Protein AF-W4H9C8-F1 (afdb_monomer_lite)

pLDDT: mean 75.85, std 22.56, range [28.84, 97.88]

InterPro domains:
  IPR012677 Nucleotide-binding alpha-beta plait domain superfamily [G3DSA:3.30.70.330] (84-195)
  IPR014886 La protein, xRRM domain [PF08777] (96-191)
  IPR014886 La protein, xRRM domain [PS51939] (92-215)
  IPR035979 RNA-binding domain superfamily [SSF54928] (5-119)

Sequence (238 aa):
MPRFPGSQKFKGFAFVEFAVAEAVDAALAALKAATEDSHPNLVAIKGMSKTKWLQLRDSLKERIQHVPSQTTSGTLKQAVEAAANASSPHDFFTRGLLVRLSNVPSDMPRKDIKAALEIAAPVAFLDDSKLKFGGDVAFARFLSTSHSHRVLDTFHRAPLTLKGNDITIDLVTGDDEVEYWTALVNHASSSKGGATAATVHVSKPAKAVIHDTHVHFNDDPTTPPHKRQKQNPETPKR

Radius of gyration: 33.14 Å; chains: 1; bounding box: 73×54×106 Å

Secondary structure (DSSP, 8-state):
--B-TTT--B-S------SSSHHHHHHHHHHHH--TTT-HHHHT-----HHHHHHHHHHHHHHHHT----S-TTHHHHHHHHHHHH--TT-SS-TT-EEEEES--TT--HHHHHHHHHTTS--SEEE-TTGGGT-S-EEEE-SSHHHHHHHHHHHHHS--EETTEEPEEEE--HHHHHHHHHHHHHHHHHHHHTT-------PPP---------------------------------

Foldseek 3Di:
DDADPPVRHDPLDDDDDDPDPVVQVVVQVVLPVDDCVRHVVRVPPHDDDPVVVVVVVVVVVVCVVPPDPDDPPPPVVVVVVQQVVQPDVPDPDRFLQKKKKFQAALPDDPVVVQVLLVVQPHFPDKASPQSPVVHGMIMTGHPDSVSLVSSVVVCVVPFDADPRGGIDMGGDGDVSVVVVVVVVVVVVVVVVVPPDDDDDDDDDDDDDDDDDDDDDDDDDDDDDDDDDDDDDDDDDDD

Organism: Aphanomyces astaci (NCBI:txid112090)

Structure (mmCIF, N/CA/C/O backbone):
data_AF-W4H9C8-F1
#
_entry.id   AF-W4H9C8-F1
#
loop_
_atom_site.group_PDB
_atom_site.id
_atom_site.type_symbol
_atom_site.label_atom_id
_atom_site.label_alt_id
_atom_site.label_comp_id
_atom_site.label_asym_id
_atom_site.label_entity_id
_atom_site.label_seq_id
_atom_site.pdbx_PDB_ins_code
_atom_site.Cartn_x
_atom_site.Cartn_y
_atom_site.Cartn_z
_atom_site.occupancy
_atom_site.B_iso_or_equiv
_atom_site.auth_seq_id
_atom_site.auth_comp_id
_atom_site.auth_asym_id
_atom_site.auth_atom_id
_atom_site.pdbx_PDB_model_num
ATOM 1 N N . MET A 1 1 ? 26.306 -0.874 -12.015 1.00 83.88 1 MET A N 1
ATOM 2 C CA . MET A 1 1 ? 24.965 -1.194 -11.466 1.00 83.88 1 MET A CA 1
ATOM 3 C C . MET A 1 1 ? 24.422 -0.010 -10.668 1.00 83.88 1 MET A C 1
ATOM 5 O O . MET A 1 1 ? 25.127 0.436 -9.769 1.00 83.88 1 MET A O 1
ATOM 9 N N . PRO A 1 2 ? 23.211 0.494 -10.964 1.00 87.56 2 PRO A N 1
ATOM 10 C CA . PRO A 1 2 ? 22.546 1.544 -10.188 1.00 87.56 2 PRO A CA 1
ATOM 11 C C . PRO A 1 2 ? 22.330 1.192 -8.706 1.00 87.56 2 PRO A C 1
ATOM 13 O O . PRO A 1 2 ? 21.937 0.076 -8.359 1.00 87.56 2 PRO A O 1
ATOM 16 N N . ARG A 1 3 ? 22.554 2.177 -7.830 1.00 92.56 3 ARG A N 1
ATOM 17 C CA . ARG A 1 3 ? 22.403 2.074 -6.369 1.00 92.56 3 ARG A CA 1
ATOM 18 C C . ARG A 1 3 ? 21.542 3.214 -5.812 1.00 92.56 3 ARG A C 1
ATOM 20 O O . ARG A 1 3 ? 21.295 4.216 -6.493 1.00 92.56 3 ARG A O 1
ATOM 27 N N . PHE A 1 4 ? 21.038 3.041 -4.595 1.00 89.94 4 PHE A N 1
ATOM 28 C CA . PHE A 1 4 ? 20.382 4.101 -3.830 1.00 89.94 4 PHE A CA 1
ATOM 29 C C . PHE A 1 4 ? 21.426 5.070 -3.243 1.00 89.94 4 PHE A C 1
ATOM 31 O O . PHE A 1 4 ? 22.387 4.595 -2.632 1.00 89.94 4 PHE A O 1
ATOM 38 N N . PRO A 1 5 ? 21.242 6.400 -3.379 1.00 80.75 5 PRO A N 1
ATOM 39 C CA . PRO A 1 5 ? 22.012 7.387 -2.624 1.00 80.75 5 PRO A CA 1
ATOM 40 C C . PRO A 1 5 ? 21.961 7.112 -1.114 1.00 80.75 5 PRO A C 1
ATOM 42 O O . PRO A 1 5 ? 21.007 6.508 -0.614 1.00 80.75 5 PRO A O 1
ATOM 45 N N . GLY A 1 6 ? 23.010 7.508 -0.392 1.00 89.00 6 GLY A N 1
ATOM 46 C CA . GLY A 1 6 ? 23.194 7.178 1.024 1.00 89.00 6 GLY A CA 1
ATOM 47 C C . GLY A 1 6 ? 23.481 5.690 1.247 1.00 89.00 6 GLY A C 1
ATOM 48 O O . GLY A 1 6 ? 24.626 5.299 1.436 1.00 89.00 6 GLY A O 1
ATOM 49 N N . SER A 1 7 ? 22.450 4.841 1.193 1.00 90.38 7 SER A N 1
ATOM 50 C CA . SER A 1 7 ? 22.535 3.429 1.615 1.00 90.38 7 SER A CA 1
ATOM 51 C C . SER A 1 7 ? 23.385 2.511 0.726 1.00 90.38 7 SER A C 1
ATOM 53 O O . SER A 1 7 ? 23.647 1.375 1.119 1.00 90.38 7 SER A O 1
ATOM 55 N N . GLN A 1 8 ? 23.743 2.943 -0.489 1.00 90.25 8 GLN A N 1
ATOM 56 C CA . GLN A 1 8 ? 24.474 2.172 -1.508 1.00 90.25 8 GLN A CA 1
ATOM 57 C C . GLN A 1 8 ? 23.872 0.798 -1.868 1.00 90.25 8 GLN A C 1
ATOM 59 O O . GLN A 1 8 ? 24.484 0.020 -2.606 1.00 90.25 8 GLN A O 1
ATOM 64 N N . LYS A 1 9 ? 22.646 0.484 -1.429 1.00 89.94 9 LYS A N 1
ATOM 65 C CA . LYS A 1 9 ? 21.956 -0.751 -1.817 1.00 89.94 9 LYS A CA 1
ATOM 66 C C . LYS A 1 9 ? 21.691 -0.773 -3.323 1.00 89.94 9 LYS A C 1
ATOM 68 O O . LYS A 1 9 ? 21.424 0.259 -3.937 1.00 89.94 9 LYS A O 1
ATOM 73 N N . PHE A 1 10 ? 21.777 -1.961 -3.916 1.00 90.00 10 PHE A N 1
ATOM 74 C CA . PHE A 1 10 ? 21.462 -2.187 -5.325 1.00 90.00 10 PHE A CA 1
ATOM 75 C C . PHE A 1 10 ? 19.979 -1.892 -5.606 1.00 90.00 10 PHE A C 1
ATOM 77 O O . PHE A 1 10 ? 19.119 -2.239 -4.801 1.00 90.00 10 PHE A O 1
ATOM 84 N N . LYS A 1 11 ? 19.680 -1.259 -6.748 1.00 90.81 11 LYS A N 1
ATOM 85 C CA . LYS A 1 11 ? 18.311 -0.871 -7.143 1.00 90.81 11 LYS A CA 1
ATOM 86 C C . LYS A 1 11 ? 17.484 -1.987 -7.804 1.00 90.81 11 LYS A C 1
ATOM 88 O O . LYS A 1 11 ? 16.389 -1.716 -8.277 1.00 90.81 11 LYS A O 1
ATOM 93 N N . GLY A 1 12 ? 17.992 -3.220 -7.868 1.00 89.94 12 GLY A N 1
ATOM 94 C CA . GLY A 1 12 ? 17.271 -4.365 -8.446 1.00 89.94 12 GLY A CA 1
ATOM 95 C C . GLY A 1 12 ? 17.305 -4.458 -9.977 1.00 89.94 12 GLY A C 1
ATOM 96 O O . GLY A 1 12 ? 16.799 -5.427 -10.528 1.00 89.94 12 GLY A O 1
ATOM 97 N N . PHE A 1 13 ? 17.924 -3.499 -10.674 1.00 89.88 13 PHE A N 1
ATOM 98 C CA . PHE A 1 13 ? 18.068 -3.509 -12.133 1.00 89.88 13 PHE A CA 1
ATOM 99 C C . PHE A 1 13 ? 19.474 -3.089 -12.572 1.00 89.88 13 PHE A C 1
ATOM 101 O O . PHE A 1 13 ? 20.165 -2.340 -11.879 1.00 89.88 13 PHE A O 1
ATOM 108 N N . ALA A 1 14 ? 19.893 -3.547 -13.749 1.00 90.19 14 ALA A N 1
ATOM 109 C CA . ALA A 1 14 ? 21.164 -3.193 -14.366 1.00 90.19 14 ALA A CA 1
ATOM 110 C C . ALA A 1 14 ? 21.004 -3.050 -15.884 1.00 90.19 14 ALA A C 1
ATOM 112 O O . ALA A 1 14 ? 20.099 -3.632 -16.475 1.00 90.19 14 ALA A O 1
ATOM 113 N N . PHE A 1 15 ? 21.921 -2.311 -16.502 1.00 90.50 15 PHE A N 1
ATOM 114 C CA . PHE A 1 15 ? 22.149 -2.360 -17.941 1.00 90.50 15 PHE A CA 1
ATOM 115 C C . PHE A 1 15 ? 23.473 -3.083 -18.182 1.00 90.50 15 PHE A C 1
ATOM 117 O O . PHE A 1 15 ? 24.428 -2.876 -17.429 1.00 90.50 15 PHE A O 1
ATOM 124 N N . VAL A 1 16 ? 23.500 -3.932 -19.205 1.00 90.44 16 VAL A N 1
ATOM 125 C CA . VAL A 1 16 ? 24.689 -4.637 -19.692 1.00 90.44 16 VAL A CA 1
ATOM 126 C C . VAL A 1 16 ? 24.839 -4.266 -21.159 1.00 90.44 16 VAL A C 1
ATOM 128 O O . VAL A 1 16 ? 23.856 -4.274 -21.902 1.00 90.44 16 VAL A O 1
ATOM 131 N N . GLU A 1 17 ? 26.052 -3.903 -21.551 1.00 91.38 17 GLU A N 1
ATOM 132 C CA . GLU A 1 17 ? 26.408 -3.564 -22.923 1.00 91.38 17 GLU A CA 1
ATOM 133 C C . GLU A 1 17 ? 27.292 -4.678 -23.486 1.00 91.38 17 GLU A C 1
ATOM 135 O O . GLU A 1 17 ? 28.155 -5.207 -22.786 1.00 91.38 17 GLU A O 1
ATOM 140 N N . PHE A 1 18 ? 27.030 -5.067 -24.731 1.00 90.81 18 PHE A N 1
ATOM 141 C CA . PHE A 1 18 ? 27.720 -6.151 -25.422 1.00 90.81 18 PHE A CA 1
ATOM 142 C C . PHE A 1 18 ? 28.418 -5.570 -26.650 1.00 90.81 18 PHE A C 1
ATOM 144 O O . PHE A 1 18 ? 27.826 -4.765 -27.366 1.00 90.81 18 PHE A O 1
ATOM 151 N N . ALA A 1 19 ? 29.650 -6.004 -26.920 1.00 89.88 19 ALA A N 1
ATOM 152 C CA . ALA A 1 19 ? 30.429 -5.524 -28.065 1.00 89.88 19 ALA A CA 1
ATOM 153 C C . ALA A 1 19 ? 29.846 -5.940 -29.434 1.00 89.88 19 ALA A C 1
ATOM 155 O O . ALA A 1 19 ? 30.205 -5.360 -30.454 1.00 89.88 19 ALA A O 1
ATOM 156 N N . VAL A 1 20 ? 28.954 -6.939 -29.461 1.00 90.12 20 VAL A N 1
ATOM 157 C CA . VAL A 1 20 ? 28.308 -7.476 -30.668 1.00 90.12 20 VAL A CA 1
ATOM 158 C C . VAL A 1 20 ? 26.819 -7.688 -30.383 1.00 90.12 20 VAL A C 1
ATOM 160 O O . VAL A 1 20 ? 26.457 -8.170 -29.309 1.00 90.12 20 VAL A O 1
ATOM 163 N N . ALA A 1 21 ? 25.952 -7.353 -31.344 1.00 84.81 21 ALA A N 1
ATOM 164 C CA . ALA A 1 21 ? 24.499 -7.457 -31.188 1.00 84.81 21 ALA A CA 1
ATOM 165 C C . ALA A 1 21 ? 24.015 -8.903 -30.957 1.00 84.81 21 ALA A C 1
ATOM 167 O O . ALA A 1 21 ? 23.159 -9.133 -30.108 1.00 84.81 21 ALA A O 1
ATOM 168 N N . GLU A 1 22 ? 24.605 -9.881 -31.647 1.00 87.19 22 GLU A N 1
ATOM 169 C CA . GLU A 1 22 ? 24.254 -11.310 -31.553 1.00 87.19 22 GLU A CA 1
ATOM 170 C C . GLU A 1 22 ? 24.405 -11.868 -30.126 1.00 87.19 22 GLU A C 1
ATOM 172 O O . GLU A 1 22 ? 23.592 -12.672 -29.665 1.00 87.19 22 GLU A O 1
ATOM 177 N N . ALA A 1 23 ? 25.399 -11.374 -29.378 1.00 88.44 23 ALA A N 1
ATOM 178 C CA . ALA A 1 23 ? 25.627 -11.766 -27.991 1.00 88.44 23 ALA A CA 1
ATOM 179 C C . ALA A 1 23 ? 24.478 -11.342 -27.053 1.00 88.44 23 ALA A C 1
ATOM 181 O O . ALA A 1 23 ? 24.279 -11.972 -26.014 1.00 88.44 23 ALA A O 1
ATOM 182 N N . VAL A 1 24 ? 23.689 -10.323 -27.422 1.00 88.56 24 VAL A N 1
ATOM 183 C CA . VAL A 1 24 ? 22.512 -9.887 -26.654 1.00 88.56 24 VAL A CA 1
ATOM 184 C C . VAL A 1 24 ? 21.425 -10.959 -26.687 1.00 88.56 24 VAL A C 1
ATOM 186 O O . VAL A 1 24 ? 20.897 -11.320 -25.636 1.00 88.56 24 VAL A O 1
ATOM 189 N N . ASP A 1 25 ? 21.094 -11.495 -27.864 1.00 86.81 25 ASP A N 1
ATOM 190 C CA . ASP A 1 25 ? 20.045 -12.512 -27.983 1.00 86.81 25 ASP A CA 1
ATOM 191 C C . ASP A 1 25 ? 20.504 -13.875 -27.445 1.00 86.81 25 ASP A C 1
ATOM 193 O O . ASP A 1 25 ? 19.713 -14.554 -26.788 1.00 86.81 25 ASP A O 1
ATOM 197 N N . ALA A 1 26 ? 21.788 -14.226 -27.589 1.00 89.00 26 ALA A N 1
ATOM 198 C CA . ALA A 1 26 ? 22.371 -15.395 -26.925 1.00 89.00 26 ALA A CA 1
ATOM 199 C C . ALA A 1 26 ? 22.283 -15.292 -25.386 1.00 89.00 26 ALA A C 1
ATOM 201 O O . ALA A 1 26 ? 21.810 -16.221 -24.725 1.00 89.00 26 ALA A O 1
ATOM 202 N N . ALA A 1 27 ? 22.647 -14.143 -24.805 1.00 89.12 27 ALA A N 1
ATOM 203 C CA . ALA A 1 27 ? 22.527 -13.909 -23.365 1.00 89.12 27 ALA A CA 1
ATOM 204 C C . ALA A 1 27 ? 21.061 -13.902 -22.891 1.00 89.12 27 ALA A C 1
ATOM 206 O O . ALA A 1 27 ? 20.748 -14.458 -21.838 1.00 89.12 27 ALA A O 1
ATOM 207 N N . LEU A 1 28 ? 20.139 -13.329 -23.673 1.00 89.56 28 LEU A N 1
ATOM 208 C CA . LEU A 1 28 ? 18.701 -13.352 -23.377 1.00 89.56 28 LEU A CA 1
ATOM 209 C C . LEU A 1 28 ? 18.062 -14.737 -23.566 1.00 89.56 28 LEU A C 1
ATOM 211 O O . LEU A 1 28 ? 17.008 -14.986 -22.980 1.00 89.56 28 LEU A O 1
ATOM 215 N N . ALA A 1 29 ? 18.649 -15.625 -24.370 1.00 88.38 29 ALA A N 1
ATOM 216 C CA . ALA A 1 29 ? 18.245 -17.024 -24.467 1.00 88.38 29 ALA A CA 1
ATOM 217 C C . ALA A 1 29 ? 18.723 -17.812 -23.239 1.00 88.38 29 ALA A C 1
ATOM 219 O O . ALA A 1 29 ? 17.897 -18.416 -22.557 1.00 88.38 29 ALA A O 1
ATOM 220 N N . ALA A 1 30 ? 20.012 -17.715 -22.891 1.00 87.44 30 ALA A N 1
ATOM 221 C CA . ALA A 1 30 ? 20.581 -18.351 -21.699 1.00 87.44 30 ALA A CA 1
ATOM 222 C C . ALA A 1 30 ? 19.852 -17.930 -20.408 1.00 87.44 30 ALA A C 1
ATOM 224 O O . ALA A 1 30 ? 19.518 -18.771 -19.580 1.00 87.44 30 ALA A O 1
ATOM 225 N N . LEU A 1 31 ? 19.509 -16.644 -20.277 1.00 88.44 31 LEU A N 1
ATOM 226 C CA . LEU A 1 31 ? 18.774 -16.114 -19.124 1.00 88.44 31 LEU A CA 1
ATOM 227 C C . LEU A 1 31 ? 17.329 -16.642 -19.013 1.00 88.44 31 LEU A C 1
ATOM 229 O O . LEU A 1 31 ? 16.793 -16.711 -17.915 1.00 88.44 31 LEU A O 1
ATOM 233 N N . LYS A 1 32 ? 16.688 -17.027 -20.127 1.00 87.44 32 LYS A N 1
ATOM 234 C CA . LYS A 1 32 ? 15.363 -17.687 -20.118 1.00 87.44 32 LYS A CA 1
ATOM 235 C C . LYS A 1 32 ? 15.451 -19.194 -19.886 1.00 87.44 32 LYS A C 1
ATOM 237 O O . LYS A 1 32 ? 14.487 -19.777 -19.409 1.00 87.44 32 LYS A O 1
ATOM 242 N N . ALA A 1 33 ? 16.561 -19.809 -20.290 1.00 87.00 33 ALA A N 1
ATOM 243 C CA . ALA A 1 33 ? 16.824 -21.238 -20.139 1.00 87.00 33 ALA A CA 1
ATOM 244 C C . ALA A 1 33 ? 17.429 -21.598 -18.768 1.00 87.00 33 ALA A C 1
ATOM 246 O O . ALA A 1 33 ? 17.610 -22.775 -18.471 1.00 87.00 33 ALA A O 1
ATOM 247 N N . ALA A 1 34 ? 17.739 -20.602 -17.932 1.00 86.69 34 ALA A N 1
ATOM 248 C CA . ALA A 1 34 ? 18.228 -20.801 -16.575 1.00 86.69 34 ALA A CA 1
ATOM 249 C C . ALA A 1 34 ? 17.191 -21.541 -15.709 1.00 86.69 34 ALA A C 1
ATOM 251 O O . ALA A 1 34 ? 16.162 -20.975 -15.340 1.00 86.69 34 ALA A O 1
ATOM 252 N N . THR A 1 35 ? 17.491 -22.795 -15.363 1.00 85.94 35 THR A N 1
ATOM 253 C CA . THR A 1 35 ? 16.815 -23.555 -14.297 1.00 85.94 35 THR A CA 1
ATOM 254 C C . THR A 1 35 ? 17.603 -23.469 -12.990 1.00 85.94 35 THR A C 1
ATOM 256 O O . THR A 1 35 ? 18.786 -23.113 -13.002 1.00 85.94 35 THR A O 1
ATOM 259 N N . GLU A 1 36 ? 16.973 -23.836 -11.870 1.00 83.75 36 GLU A N 1
ATOM 260 C CA . GLU A 1 36 ? 17.637 -23.952 -10.560 1.00 83.75 36 GLU A CA 1
ATOM 261 C C . GLU A 1 36 ? 18.832 -24.922 -10.606 1.00 83.75 36 GLU A C 1
ATOM 263 O O . GLU A 1 36 ? 19.865 -24.661 -9.999 1.00 83.75 36 GLU A O 1
ATOM 268 N N . ASP A 1 37 ? 18.730 -26.000 -11.387 1.00 80.94 37 ASP A N 1
ATOM 269 C CA . ASP A 1 37 ? 19.777 -27.020 -11.551 1.00 80.94 37 ASP A CA 1
ATOM 270 C C . ASP A 1 37 ? 20.967 -26.528 -12.390 1.00 80.94 37 ASP A C 1
ATOM 272 O O . ASP A 1 37 ? 22.092 -26.993 -12.219 1.00 80.94 37 ASP A O 1
ATOM 276 N N . SER A 1 38 ? 20.718 -25.596 -13.317 1.00 85.56 38 SER A N 1
ATOM 277 C CA . SER A 1 38 ? 21.723 -25.117 -14.273 1.00 85.56 38 SER A CA 1
ATOM 278 C C . SER A 1 38 ? 22.407 -23.844 -13.778 1.00 85.56 38 SER A C 1
ATOM 280 O O . SER A 1 38 ? 23.634 -23.758 -13.708 1.00 85.56 38 SER A O 1
ATOM 282 N N . HIS A 1 39 ? 21.608 -22.823 -13.456 1.00 79.00 39 HIS A N 1
ATOM 283 C CA . HIS A 1 39 ? 22.050 -21.463 -13.151 1.00 79.00 39 HIS A CA 1
ATOM 284 C C . HIS A 1 39 ? 21.136 -20.824 -12.080 1.00 79.00 39 HIS A C 1
ATOM 286 O O . HIS A 1 39 ? 20.446 -19.844 -12.378 1.00 79.00 39 HIS A O 1
ATOM 292 N N . PRO A 1 40 ? 21.147 -21.306 -10.820 1.00 81.44 40 PRO A N 1
ATOM 293 C CA . PRO A 1 40 ? 20.213 -20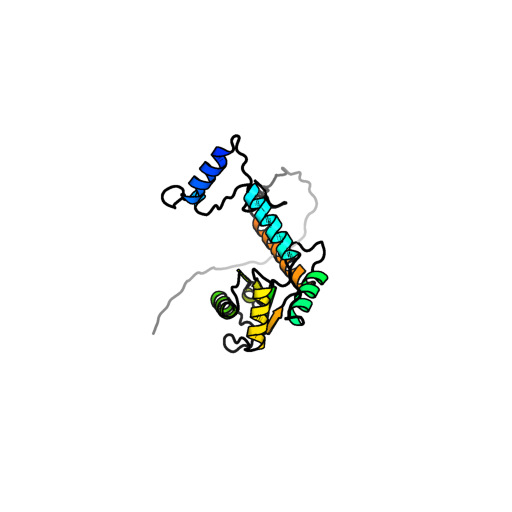.856 -9.774 1.00 81.44 40 PRO A CA 1
ATOM 294 C C . PRO A 1 40 ? 20.295 -19.342 -9.512 1.00 81.44 40 PRO A C 1
ATOM 296 O O . PRO A 1 40 ? 19.288 -18.661 -9.346 1.00 81.44 40 PRO A O 1
ATOM 299 N N . ASN A 1 41 ? 21.498 -18.765 -9.609 1.00 84.06 41 ASN A N 1
ATOM 300 C CA . ASN A 1 41 ? 21.723 -17.320 -9.477 1.00 84.06 41 ASN A CA 1
ATOM 301 C C . ASN A 1 41 ? 21.059 -16.461 -10.579 1.00 84.06 41 ASN A C 1
ATOM 303 O O . ASN A 1 41 ? 21.059 -15.235 -10.465 1.00 84.06 41 ASN A O 1
ATOM 307 N N . LEU A 1 42 ? 20.541 -17.068 -11.655 1.00 83.12 42 LEU A N 1
ATOM 308 C CA . LEU A 1 42 ? 19.947 -16.379 -12.805 1.00 83.12 42 LEU A CA 1
ATOM 309 C C . LEU A 1 42 ? 18.426 -16.558 -12.923 1.00 83.12 42 LEU A C 1
ATOM 311 O O . LEU A 1 42 ? 17.792 -15.723 -13.561 1.00 83.12 42 LEU A O 1
ATOM 315 N N . VAL A 1 43 ? 17.824 -17.573 -12.290 1.00 83.75 43 VAL A N 1
ATOM 316 C CA . VAL A 1 43 ? 16.387 -17.910 -12.432 1.00 83.75 43 VAL A CA 1
ATOM 317 C C . VAL A 1 43 ? 15.472 -16.740 -12.045 1.00 83.75 43 VAL A C 1
ATOM 319 O O . VAL A 1 43 ? 14.477 -16.454 -12.712 1.00 83.75 43 VAL A O 1
ATOM 322 N N . ALA A 1 44 ? 15.843 -15.994 -11.001 1.00 84.50 44 ALA A N 1
ATOM 323 C CA . ALA A 1 44 ? 15.113 -14.811 -10.543 1.00 84.50 44 ALA A CA 1
ATOM 324 C C . ALA A 1 44 ? 15.366 -13.535 -11.385 1.00 84.50 44 ALA A C 1
ATOM 326 O O . ALA A 1 44 ? 14.758 -12.494 -11.120 1.00 84.50 44 ALA A O 1
ATOM 327 N N . ILE A 1 45 ? 16.269 -13.566 -12.374 1.00 86.50 45 ILE A N 1
ATOM 328 C CA . ILE A 1 45 ? 16.729 -12.382 -13.114 1.00 86.50 45 ILE A CA 1
ATOM 329 C C . ILE A 1 45 ? 16.065 -12.321 -14.493 1.00 86.50 45 ILE A C 1
ATOM 331 O O . ILE A 1 45 ? 16.347 -13.112 -15.386 1.00 86.50 45 ILE A O 1
ATOM 335 N N . LYS A 1 46 ? 15.218 -11.309 -14.715 1.00 87.81 46 LYS A N 1
ATOM 336 C CA . LYS A 1 46 ? 14.503 -11.119 -15.987 1.00 87.81 46 LYS A CA 1
ATOM 337 C C . LYS A 1 46 ? 15.142 -10.025 -16.847 1.00 87.81 46 LYS A C 1
ATOM 339 O O . LYS A 1 46 ? 15.163 -8.861 -16.458 1.00 87.81 46 LYS A O 1
ATOM 344 N N . GLY A 1 47 ? 15.626 -10.396 -18.032 1.00 88.81 47 GLY A N 1
ATOM 345 C CA . GLY A 1 47 ? 16.257 -9.485 -18.996 1.00 88.81 47 GLY A CA 1
ATOM 346 C C . GLY A 1 47 ? 15.393 -9.168 -20.221 1.00 88.81 47 GLY A C 1
ATOM 347 O O . GLY A 1 47 ? 14.478 -9.912 -20.576 1.00 88.81 47 GLY A O 1
ATOM 348 N N . MET A 1 48 ? 15.712 -8.061 -20.895 1.00 91.06 48 MET A N 1
ATOM 349 C CA . MET A 1 48 ? 15.158 -7.677 -22.199 1.00 91.06 48 MET A CA 1
ATOM 350 C C . MET A 1 48 ? 16.152 -6.801 -22.975 1.00 91.06 48 MET A C 1
ATOM 352 O O . MET A 1 48 ? 17.030 -6.184 -22.376 1.00 91.06 48 MET A O 1
ATOM 356 N N . SER A 1 49 ? 16.006 -6.713 -24.300 1.00 89.88 49 SER A N 1
ATOM 357 C CA . SER A 1 49 ? 16.834 -5.825 -25.123 1.00 89.88 49 SER A CA 1
ATOM 358 C C . SER A 1 49 ? 16.456 -4.348 -24.934 1.00 89.88 49 SER A C 1
ATOM 360 O O . SER A 1 49 ? 15.305 -4.015 -24.634 1.00 89.88 49 SER A O 1
ATOM 362 N N . LYS A 1 50 ? 17.421 -3.443 -25.156 1.00 86.00 50 LYS A N 1
ATOM 363 C CA . LYS A 1 50 ? 17.260 -1.981 -25.011 1.00 86.00 50 LYS A CA 1
ATOM 364 C C . LYS A 1 50 ? 16.059 -1.442 -25.802 1.00 86.00 50 LYS A C 1
ATOM 366 O O . LYS A 1 50 ? 15.304 -0.630 -25.277 1.00 86.00 50 LYS A O 1
ATOM 371 N N . THR A 1 51 ? 15.831 -1.948 -27.014 1.00 85.88 51 THR A N 1
ATOM 372 C CA . THR A 1 51 ? 14.687 -1.584 -27.869 1.00 85.88 51 THR A CA 1
ATOM 373 C C . THR A 1 51 ? 13.346 -1.955 -27.232 1.00 85.88 51 THR A C 1
ATOM 375 O O . THR A 1 51 ? 12.451 -1.116 -27.169 1.00 85.88 51 THR A O 1
ATOM 378 N N . LYS A 1 52 ? 13.223 -3.174 -26.684 1.00 87.44 52 LYS A N 1
ATOM 379 C CA . LYS A 1 52 ? 12.001 -3.634 -26.000 1.00 87.44 52 LYS A CA 1
ATOM 380 C C . LYS A 1 52 ? 11.755 -2.871 -24.698 1.00 87.44 52 LYS A C 1
ATOM 382 O O . LYS A 1 52 ? 10.607 -2.569 -24.386 1.00 87.44 52 LYS A O 1
ATOM 387 N N . TRP A 1 53 ? 12.814 -2.495 -23.976 1.00 87.12 53 TRP A N 1
ATOM 388 C CA . TRP A 1 53 ? 12.696 -1.627 -22.801 1.00 87.12 53 TRP A CA 1
ATOM 389 C C . TRP A 1 53 ? 12.187 -0.225 -23.157 1.00 87.12 53 TRP A C 1
ATOM 391 O O . TRP A 1 53 ? 11.290 0.278 -22.486 1.00 87.12 53 TRP A O 1
ATOM 401 N N . LEU A 1 54 ? 12.704 0.393 -24.225 1.00 88.06 54 LEU A N 1
ATOM 402 C CA . LEU A 1 54 ? 12.235 1.705 -24.686 1.00 88.06 54 LEU A CA 1
ATOM 403 C C . LEU A 1 54 ? 10.764 1.652 -25.130 1.00 88.06 54 LEU A C 1
ATOM 405 O O . LEU A 1 54 ? 9.965 2.446 -24.646 1.00 88.06 54 LEU A O 1
ATOM 409 N N . GLN A 1 55 ? 10.384 0.661 -25.944 1.00 88.56 55 GLN A N 1
ATOM 410 C CA . GLN A 1 55 ? 8.990 0.435 -26.352 1.00 88.56 55 GLN A CA 1
ATOM 411 C C . GLN A 1 55 ? 8.050 0.241 -25.150 1.00 88.56 55 GLN A C 1
ATOM 413 O O . GLN A 1 55 ? 6.973 0.833 -25.107 1.00 88.56 55 GLN A O 1
ATOM 418 N N . LEU A 1 56 ? 8.458 -0.548 -24.149 1.00 86.12 56 LEU A N 1
ATOM 419 C CA . LEU A 1 56 ? 7.671 -0.754 -22.931 1.00 86.12 56 LEU A CA 1
ATOM 420 C C . LEU A 1 56 ? 7.557 0.532 -22.100 1.00 86.12 56 LEU A C 1
ATOM 422 O O . LEU A 1 56 ? 6.460 0.876 -21.669 1.00 86.12 56 LEU A O 1
ATOM 426 N N . ARG A 1 57 ? 8.664 1.259 -21.902 1.00 87.31 57 ARG A N 1
ATOM 427 C CA . ARG A 1 57 ? 8.689 2.555 -21.206 1.00 87.31 57 ARG A CA 1
ATOM 428 C C . ARG A 1 57 ? 7.738 3.548 -21.865 1.00 87.31 57 ARG A C 1
ATOM 430 O O . ARG A 1 57 ? 6.977 4.209 -21.165 1.00 87.31 57 ARG A O 1
ATOM 437 N N . ASP A 1 58 ? 7.792 3.665 -23.187 1.00 88.06 58 ASP A N 1
ATOM 438 C CA . ASP A 1 58 ? 6.984 4.639 -23.911 1.00 88.06 58 ASP A CA 1
ATOM 439 C C . ASP A 1 58 ? 5.504 4.234 -23.947 1.00 88.06 58 ASP A C 1
ATOM 441 O O . ASP A 1 58 ? 4.680 5.068 -23.592 1.00 88.06 58 ASP A O 1
ATOM 445 N N . SER A 1 59 ? 5.167 2.952 -24.147 1.00 83.06 59 SER A N 1
ATOM 446 C CA . SER A 1 59 ? 3.782 2.450 -24.014 1.00 83.06 59 SER A CA 1
ATOM 447 C C . SER A 1 59 ? 3.203 2.603 -22.598 1.00 83.06 59 SER A C 1
ATOM 449 O O . SER A 1 59 ? 1.994 2.785 -22.431 1.00 83.06 59 SER A O 1
ATOM 451 N N . LEU A 1 60 ? 4.037 2.518 -21.554 1.00 84.31 60 LEU A N 1
ATOM 452 C CA . LEU A 1 60 ? 3.624 2.793 -20.174 1.00 84.31 60 LEU A CA 1
ATOM 453 C C . LEU A 1 60 ? 3.406 4.293 -19.943 1.00 84.31 60 LEU A C 1
ATOM 455 O O . LEU A 1 60 ? 2.402 4.670 -19.346 1.00 84.31 60 LEU A O 1
ATOM 459 N N . LYS A 1 61 ? 4.302 5.146 -20.452 1.00 83.50 61 LYS A N 1
ATOM 460 C CA . LYS A 1 61 ? 4.169 6.609 -20.404 1.00 83.50 61 LYS A CA 1
ATOM 461 C C . LYS A 1 61 ? 2.905 7.071 -21.138 1.00 83.50 61 LYS A C 1
ATOM 463 O O . LYS A 1 61 ? 2.125 7.822 -20.564 1.00 83.50 61 LYS A O 1
ATOM 468 N N . GLU A 1 62 ? 2.656 6.557 -22.342 1.00 79.25 62 GLU A N 1
ATOM 469 C CA . GLU A 1 62 ? 1.426 6.797 -23.103 1.00 79.25 62 GLU A CA 1
ATOM 470 C C . GLU A 1 62 ? 0.193 6.336 -22.323 1.00 79.25 62 GLU A C 1
ATOM 472 O O . GLU A 1 62 ? -0.752 7.103 -22.195 1.00 79.25 62 GLU A O 1
ATOM 477 N N . ARG A 1 63 ? 0.196 5.138 -21.718 1.00 74.38 63 ARG A N 1
ATOM 478 C CA . ARG A 1 63 ? -0.942 4.681 -20.897 1.00 74.38 63 ARG A CA 1
ATOM 479 C C . ARG A 1 63 ? -1.185 5.515 -19.641 1.00 74.38 63 ARG A C 1
ATOM 481 O O . ARG A 1 63 ? -2.336 5.642 -19.246 1.00 74.38 63 ARG A O 1
ATOM 488 N N . ILE A 1 64 ? -0.146 6.091 -19.037 1.00 73.31 64 ILE A N 1
ATOM 489 C CA . ILE A 1 64 ? -0.282 7.039 -17.918 1.00 73.31 64 ILE A CA 1
ATOM 490 C C . ILE A 1 64 ? -0.852 8.382 -18.412 1.00 73.31 64 ILE A C 1
ATOM 492 O O . ILE A 1 64 ? -1.652 8.998 -17.716 1.00 73.31 64 ILE A O 1
ATOM 496 N N . GLN A 1 65 ? -0.486 8.818 -19.621 1.00 70.44 65 GLN A N 1
ATOM 497 C CA . GLN A 1 65 ? -0.960 10.066 -20.235 1.00 70.44 65 GLN A CA 1
ATOM 498 C C . GLN A 1 65 ? -2.367 9.955 -20.857 1.00 70.44 65 GLN A C 1
ATOM 500 O O . GLN A 1 65 ? -3.088 10.946 -20.912 1.00 70.44 65 GLN A O 1
ATOM 505 N N . HIS A 1 66 ? -2.774 8.758 -21.288 1.00 52.81 66 HIS A N 1
ATOM 506 C CA . HIS A 1 66 ? -4.043 8.473 -21.969 1.00 52.81 66 HIS A CA 1
ATOM 507 C C . HIS A 1 66 ? -5.036 7.665 -21.115 1.00 52.81 66 HIS A C 1
ATOM 509 O O . HIS A 1 66 ? -5.864 6.945 -21.671 1.00 52.81 66 HIS A O 1
ATOM 515 N N . VAL A 1 67 ? -5.001 7.774 -19.780 1.00 47.88 67 VAL A N 1
ATOM 516 C CA . VAL A 1 67 ? -6.098 7.261 -18.934 1.00 47.88 67 VAL A CA 1
ATOM 517 C C . VAL A 1 67 ? -7.372 8.058 -19.259 1.00 47.88 67 VAL A C 1
ATOM 519 O O . VAL A 1 67 ? -7.418 9.252 -18.955 1.00 47.88 67 VAL A O 1
ATOM 522 N N . PRO A 1 68 ? -8.417 7.467 -19.872 1.00 43.72 68 PRO A N 1
ATOM 523 C CA . PRO A 1 68 ? -9.616 8.220 -20.212 1.00 43.72 68 PRO A CA 1
ATOM 524 C C . PRO A 1 68 ? -10.417 8.506 -18.941 1.00 43.72 68 PRO A C 1
ATOM 526 O O . PRO A 1 68 ? -10.631 7.611 -18.124 1.00 43.72 68 PRO A O 1
ATOM 529 N N . SER A 1 69 ? -10.923 9.730 -18.796 1.00 44.88 69 SER A N 1
ATOM 530 C CA . SER A 1 69 ? -11.784 10.132 -17.672 1.00 44.88 69 SER A CA 1
ATOM 531 C C . SER A 1 69 ? -13.201 9.548 -17.790 1.00 44.88 69 SER A C 1
ATOM 533 O O . SER A 1 69 ? -14.175 10.288 -17.922 1.00 44.88 69 SER A O 1
ATOM 535 N N . GLN A 1 70 ? -13.330 8.217 -17.764 1.00 41.94 70 GLN A N 1
ATOM 536 C CA . GLN A 1 70 ? -14.609 7.514 -17.870 1.00 41.94 70 GLN A CA 1
ATOM 537 C C . GLN A 1 70 ? -15.080 6.922 -16.528 1.00 41.94 70 GLN A C 1
ATOM 539 O O . GLN A 1 70 ? -14.577 5.925 -16.018 1.00 41.94 70 GLN A O 1
ATOM 544 N N . THR A 1 71 ? -16.126 7.564 -15.999 1.00 42.72 71 THR A N 1
ATOM 545 C CA . THR A 1 71 ? -17.258 6.927 -15.298 1.00 42.72 71 THR A CA 1
ATOM 546 C C . THR A 1 71 ? -17.011 6.183 -13.974 1.00 42.72 71 THR A C 1
ATOM 548 O O . THR A 1 71 ? -17.713 5.224 -13.677 1.00 42.72 71 THR A O 1
ATOM 551 N N . THR A 1 72 ? -16.129 6.692 -13.106 1.00 41.69 72 THR A N 1
ATOM 552 C CA . THR A 1 72 ? -16.219 6.508 -11.627 1.00 41.69 72 THR A CA 1
ATOM 553 C C . THR A 1 72 ? -15.927 7.824 -10.878 1.00 41.69 72 THR A C 1
ATOM 555 O O . THR A 1 72 ? -15.242 7.877 -9.856 1.00 41.69 72 THR A O 1
ATOM 558 N N . SER A 1 73 ? -16.436 8.933 -11.425 1.00 43.69 73 SER A N 1
ATOM 559 C CA . SER A 1 73 ? -15.928 10.301 -11.222 1.00 43.69 73 SER A CA 1
ATOM 560 C C . SER A 1 73 ? -16.093 10.935 -9.832 1.00 43.69 73 SER A C 1
ATOM 562 O O . SER A 1 73 ? -15.687 12.082 -9.672 1.00 43.69 73 SER A O 1
ATOM 564 N N . GLY A 1 74 ? -16.664 10.236 -8.846 1.00 46.06 74 GLY A N 1
ATOM 565 C CA . GLY A 1 74 ? -16.636 10.666 -7.444 1.00 46.06 74 GLY A CA 1
ATOM 566 C C . GLY A 1 74 ? -15.305 10.285 -6.794 1.00 46.06 74 GLY A C 1
ATOM 567 O O . GLY A 1 74 ? -14.376 11.086 -6.710 1.00 46.06 74 GLY A O 1
ATOM 568 N N . THR A 1 75 ? -15.191 9.018 -6.395 1.00 56.88 75 THR A N 1
ATOM 569 C CA . THR A 1 75 ? -14.079 8.507 -5.583 1.00 56.88 75 THR A CA 1
ATOM 570 C C . THR A 1 75 ? -12.719 8.591 -6.276 1.00 56.88 75 THR A C 1
ATOM 572 O O . THR A 1 75 ? -11.722 8.862 -5.614 1.00 56.88 75 THR A O 1
ATOM 575 N N . LEU A 1 76 ? -12.640 8.367 -7.597 1.00 48.00 76 LEU A N 1
ATOM 576 C CA . LEU A 1 76 ? -11.342 8.310 -8.284 1.00 48.00 76 LEU A CA 1
ATOM 577 C C . LEU A 1 76 ? -10.759 9.702 -8.560 1.00 48.00 76 LEU A C 1
ATOM 579 O O . LEU A 1 76 ? -9.549 9.873 -8.439 1.00 48.00 76 LEU A O 1
ATOM 583 N N . LYS A 1 77 ? -11.598 10.713 -8.834 1.00 45.09 77 LYS A N 1
ATOM 584 C CA . LYS A 1 77 ? -11.140 12.111 -8.865 1.00 45.09 77 LYS A CA 1
ATOM 585 C C . LYS A 1 77 ? -10.627 12.538 -7.498 1.00 45.09 77 LYS A C 1
ATOM 587 O O . LYS A 1 77 ? -9.480 12.951 -7.401 1.00 45.09 77 LYS A O 1
ATOM 592 N N . GLN A 1 78 ? -11.409 12.306 -6.443 1.00 51.94 78 GLN A N 1
ATOM 593 C CA . GLN A 1 78 ? -10.994 12.625 -5.079 1.00 51.94 78 GLN A CA 1
ATOM 594 C C . GLN A 1 78 ? -9.706 11.887 -4.671 1.00 51.94 78 GLN A C 1
ATOM 596 O O . GLN A 1 78 ? -8.861 12.480 -4.013 1.00 51.94 78 GLN A O 1
ATOM 601 N N . ALA A 1 79 ? -9.496 10.639 -5.107 1.00 55.31 79 ALA A N 1
ATOM 602 C CA . ALA A 1 79 ? -8.249 9.906 -4.877 1.00 55.31 79 ALA A CA 1
ATOM 603 C C . ALA A 1 79 ? -7.046 10.484 -5.650 1.00 55.31 79 ALA A C 1
ATOM 605 O O . ALA A 1 79 ? -5.943 10.532 -5.109 1.00 55.31 79 ALA A O 1
ATOM 606 N N . VAL A 1 80 ? -7.238 10.933 -6.895 1.00 54.88 80 VAL A N 1
ATOM 607 C CA . VAL A 1 80 ? -6.178 11.553 -7.713 1.00 54.88 80 VAL A CA 1
ATOM 608 C C . VAL A 1 80 ? -5.866 12.975 -7.243 1.00 54.88 80 VAL A C 1
ATOM 610 O O . VAL A 1 80 ? -4.698 13.333 -7.161 1.00 54.88 80 VAL A O 1
ATOM 613 N N . GLU A 1 81 ? -6.871 13.766 -6.870 1.00 53.62 81 GLU A N 1
ATOM 614 C CA . GLU A 1 81 ? -6.697 15.108 -6.301 1.00 53.62 81 GLU A CA 1
ATOM 615 C C . GLU A 1 81 ? -6.118 15.045 -4.881 1.00 53.62 81 GLU A C 1
ATOM 617 O O . GLU A 1 81 ? -5.254 15.852 -4.554 1.00 53.62 81 GLU A O 1
ATOM 622 N N . ALA A 1 82 ? -6.481 14.050 -4.062 1.00 55.00 82 ALA A N 1
ATOM 623 C CA . ALA A 1 82 ? -5.804 13.791 -2.791 1.00 55.00 82 ALA A CA 1
ATOM 624 C C . ALA A 1 82 ? -4.339 13.384 -3.008 1.00 55.00 82 ALA A C 1
ATOM 626 O O . ALA A 1 82 ? -3.457 13.932 -2.353 1.00 55.00 82 ALA A O 1
ATOM 627 N N . ALA A 1 83 ? -4.049 12.486 -3.957 1.00 53.97 83 ALA A N 1
ATOM 628 C CA . ALA A 1 83 ? -2.674 12.112 -4.282 1.00 53.97 83 ALA A CA 1
ATOM 629 C C . ALA A 1 83 ? -1.856 13.299 -4.830 1.00 53.97 83 ALA A C 1
ATOM 631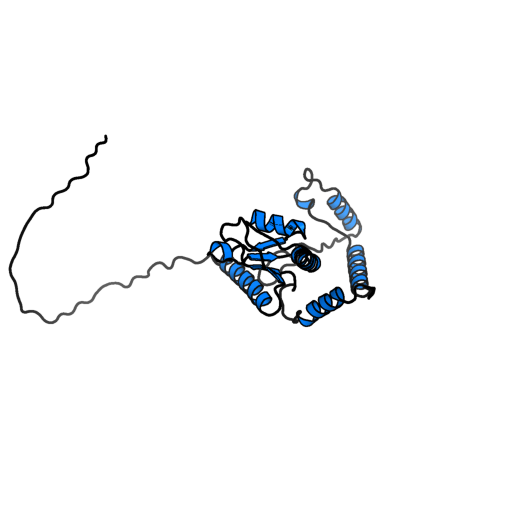 O O . ALA A 1 83 ? -0.697 13.453 -4.459 1.00 53.97 83 ALA A O 1
ATOM 632 N N . ALA A 1 84 ? -2.450 14.155 -5.667 1.00 52.34 84 ALA A N 1
ATOM 633 C CA . ALA A 1 84 ? -1.785 15.318 -6.253 1.00 52.34 84 ALA A CA 1
ATOM 634 C C . ALA A 1 84 ? -1.571 16.458 -5.242 1.00 52.34 84 ALA A C 1
ATOM 636 O O . ALA A 1 84 ? -0.481 17.020 -5.195 1.00 52.34 84 ALA A O 1
ATOM 637 N N . ASN A 1 85 ? -2.570 16.769 -4.408 1.00 53.62 85 ASN A N 1
ATOM 638 C CA . ASN A 1 85 ? -2.470 17.826 -3.396 1.00 53.62 85 ASN A CA 1
ATOM 639 C C . ASN A 1 85 ? -1.626 17.405 -2.185 1.00 53.62 85 ASN A C 1
ATOM 641 O O . ASN A 1 85 ? -0.983 18.255 -1.575 1.00 53.62 85 ASN A O 1
ATOM 645 N N . ALA A 1 86 ? -1.607 16.115 -1.828 1.00 51.78 86 ALA A N 1
ATOM 646 C CA . ALA A 1 86 ? -0.766 15.620 -0.740 1.00 51.78 86 ALA A CA 1
ATOM 647 C C . ALA A 1 86 ? 0.685 15.362 -1.180 1.00 51.78 86 ALA A C 1
ATOM 649 O O . ALA A 1 86 ? 1.579 15.411 -0.342 1.00 51.78 86 ALA A O 1
ATOM 650 N N . SER A 1 87 ? 0.944 15.084 -2.466 1.00 47.41 87 SER A N 1
ATOM 651 C CA . SER A 1 87 ? 2.298 14.857 -2.990 1.00 47.41 87 SER A CA 1
ATOM 652 C C . SER A 1 87 ? 3.108 16.155 -3.032 1.00 47.41 87 SER A C 1
ATOM 654 O O . SER A 1 87 ? 3.309 16.748 -4.096 1.00 47.41 87 SER A O 1
ATOM 656 N N . SER A 1 88 ? 3.649 16.565 -1.884 1.00 54.62 88 SER A N 1
ATOM 657 C CA . SER A 1 88 ? 4.680 17.597 -1.855 1.00 54.62 88 SER A CA 1
ATOM 658 C C . SER A 1 88 ? 5.873 17.153 -2.725 1.00 54.62 88 SER A C 1
ATOM 660 O O . SER A 1 88 ? 6.189 15.959 -2.768 1.00 54.62 88 SER A O 1
ATOM 662 N N . PRO A 1 89 ? 6.603 18.066 -3.396 1.00 59.28 89 PRO A N 1
ATOM 663 C CA . PRO A 1 89 ? 7.770 17.695 -4.208 1.00 59.28 89 PRO A CA 1
ATOM 664 C C . PRO A 1 89 ? 8.951 17.080 -3.429 1.00 59.28 89 PRO A C 1
ATOM 666 O O . PRO A 1 89 ? 10.012 16.865 -4.013 1.00 59.28 89 PRO A O 1
ATOM 669 N N . HIS A 1 90 ? 8.801 16.855 -2.119 1.00 62.34 90 HIS A N 1
ATOM 670 C CA . HIS A 1 90 ? 9.867 16.498 -1.188 1.00 62.34 90 HIS A CA 1
ATOM 671 C C . HIS A 1 90 ? 9.573 15.220 -0.366 1.00 62.34 90 HIS A C 1
ATOM 673 O O . HIS A 1 90 ? 10.428 14.774 0.406 1.00 62.34 90 HIS A O 1
ATOM 679 N N . ASP A 1 91 ? 8.400 14.596 -0.537 1.00 79.69 91 ASP A N 1
ATOM 680 C CA . ASP A 1 91 ? 8.071 13.323 0.113 1.00 79.69 91 ASP A CA 1
ATOM 681 C C . ASP A 1 91 ? 8.924 12.178 -0.468 1.00 79.69 91 ASP A C 1
ATOM 683 O O . ASP A 1 91 ? 8.887 11.872 -1.659 1.00 79.69 91 ASP A O 1
ATOM 687 N N . PHE A 1 92 ? 9.701 11.500 0.383 1.00 85.50 92 PHE A N 1
ATOM 688 C CA . PHE A 1 92 ? 10.566 10.375 -0.018 1.00 85.50 92 PHE A CA 1
ATOM 689 C C . PHE A 1 92 ? 9.818 9.030 -0.136 1.00 85.50 92 PHE A C 1
ATOM 691 O O . PHE A 1 92 ? 10.438 7.983 -0.345 1.00 85.50 92 PHE A O 1
ATOM 698 N N . PHE A 1 93 ? 8.497 9.046 0.037 1.00 87.50 93 PHE A N 1
ATOM 699 C CA . PHE A 1 93 ? 7.611 7.888 0.118 1.00 87.50 93 PHE A CA 1
ATOM 700 C C . PHE A 1 93 ? 6.342 8.123 -0.715 1.00 87.50 93 PHE A C 1
ATOM 702 O O . PHE A 1 93 ? 6.022 9.248 -1.088 1.00 87.50 93 PHE A O 1
ATOM 709 N N . THR A 1 94 ? 5.604 7.056 -1.022 1.00 88.06 94 THR A N 1
ATOM 710 C CA . THR A 1 94 ? 4.323 7.158 -1.737 1.00 88.06 94 THR A CA 1
ATOM 711 C C . THR A 1 94 ? 3.173 7.232 -0.739 1.00 88.06 94 THR A C 1
ATOM 713 O O . THR A 1 94 ? 3.020 6.334 0.090 1.00 88.06 94 THR A O 1
ATOM 716 N N . ARG A 1 95 ? 2.375 8.298 -0.841 1.00 89.75 95 ARG A N 1
ATOM 717 C CA . ARG A 1 95 ? 1.249 8.593 0.053 1.00 89.75 95 ARG A CA 1
ATOM 718 C C . ARG A 1 95 ? 0.028 7.701 -0.169 1.00 89.75 95 ARG A C 1
ATOM 720 O O . ARG A 1 95 ? -0.144 7.116 -1.239 1.00 89.75 95 ARG A O 1
ATOM 727 N N . GLY A 1 96 ? -0.829 7.610 0.847 1.00 93.81 96 GLY A N 1
ATOM 728 C CA . GLY A 1 96 ? -2.062 6.815 0.831 1.00 93.81 96 GLY A CA 1
ATOM 729 C C . GLY A 1 96 ? -1.822 5.301 0.892 1.00 93.81 96 GLY A C 1
ATOM 730 O O . GLY A 1 96 ? -2.733 4.512 0.634 1.00 93.81 96 GLY A O 1
ATOM 731 N N . LEU A 1 97 ? -0.597 4.874 1.216 1.00 95.19 97 LEU A N 1
ATOM 732 C CA . LEU A 1 97 ? -0.215 3.463 1.367 1.00 95.19 97 LEU A CA 1
ATOM 733 C C . LEU A 1 97 ? -0.255 2.979 2.823 1.00 95.19 97 LEU A C 1
ATOM 735 O O . LEU A 1 97 ? 0.046 1.809 3.079 1.00 95.19 97 LEU A O 1
ATOM 739 N N . LEU A 1 98 ? -0.600 3.864 3.760 1.00 97.06 98 LEU A N 1
ATOM 740 C CA . LEU A 1 98 ? -0.563 3.642 5.199 1.00 97.06 98 LEU A CA 1
ATOM 741 C C . LEU A 1 98 ? -1.973 3.717 5.799 1.00 97.06 98 LEU A C 1
ATOM 743 O O . LEU A 1 98 ? -2.690 4.697 5.611 1.00 97.06 98 LEU A O 1
ATOM 747 N N . VAL A 1 99 ? -2.361 2.683 6.542 1.00 97.88 99 VAL A N 1
ATOM 748 C CA . VAL A 1 99 ? -3.649 2.597 7.246 1.00 97.88 99 VAL A CA 1
ATOM 749 C C . VAL A 1 99 ? -3.385 2.387 8.733 1.00 97.88 99 VAL A C 1
ATOM 751 O O . VAL A 1 99 ? -2.607 1.505 9.105 1.00 97.88 99 VAL A O 1
ATOM 754 N N . ARG A 1 100 ? -4.033 3.186 9.580 1.00 97.75 100 ARG A N 1
ATOM 755 C CA . ARG A 1 100 ? -4.044 3.037 11.038 1.00 97.75 100 ARG A CA 1
ATOM 756 C C . ARG A 1 100 ? -5.167 2.086 11.434 1.00 97.75 100 ARG A C 1
ATOM 758 O O . ARG A 1 100 ? -6.275 2.202 10.923 1.00 97.75 100 ARG A O 1
ATOM 765 N N . LEU A 1 101 ? -4.876 1.188 12.366 1.00 97.69 101 LEU A N 1
ATOM 766 C CA . LEU A 1 101 ? -5.857 0.436 13.136 1.00 97.69 101 LEU A CA 1
ATOM 767 C C . LEU A 1 101 ? -5.758 0.911 14.589 1.00 97.69 101 LEU A C 1
ATOM 769 O O . LEU A 1 101 ? -4.648 0.944 15.119 1.00 97.69 101 LEU A O 1
ATOM 773 N N . SER A 1 102 ? -6.883 1.244 15.216 1.00 96.50 102 SER A N 1
ATOM 774 C CA . SER A 1 102 ? -6.973 1.649 16.632 1.00 96.50 102 SER A CA 1
ATOM 775 C C . SER A 1 102 ? -7.908 0.711 17.406 1.00 96.50 102 SER A C 1
ATOM 777 O O . SER A 1 102 ? -8.690 -0.012 16.789 1.00 96.50 102 SER A O 1
ATOM 779 N N . ASN A 1 103 ? -7.857 0.727 18.744 1.00 96.00 103 ASN A N 1
ATOM 780 C CA . ASN A 1 103 ? -8.581 -0.203 19.628 1.00 96.00 103 ASN A CA 1
ATOM 781 C C . ASN A 1 103 ? -8.210 -1.695 19.435 1.00 96.00 103 ASN A C 1
ATOM 783 O O . ASN A 1 103 ? -8.958 -2.597 19.821 1.00 96.00 103 ASN A O 1
ATOM 787 N N . VAL A 1 104 ? -7.045 -1.984 18.845 1.00 95.75 104 VAL A N 1
ATOM 788 C CA . VAL A 1 104 ? -6.551 -3.353 18.644 1.00 95.75 104 VAL A CA 1
ATOM 789 C C . VAL A 1 104 ? -6.054 -3.916 19.983 1.00 95.75 104 VAL A C 1
ATOM 791 O O . VAL A 1 104 ? -5.202 -3.288 20.613 1.00 95.75 104 VAL A O 1
ATOM 794 N N . PRO A 1 105 ? -6.513 -5.104 20.426 1.00 93.44 105 PRO A N 1
ATOM 795 C CA . PRO A 1 105 ? -6.026 -5.704 21.667 1.00 93.44 105 PRO A CA 1
ATOM 796 C C . PRO A 1 105 ? -4.503 -5.907 21.646 1.00 93.44 105 PRO A C 1
ATOM 798 O O . PRO A 1 105 ? -3.951 -6.447 20.686 1.00 93.44 105 PRO A O 1
ATOM 801 N N . SER A 1 106 ? -3.810 -5.515 22.716 1.00 90.62 106 SER A N 1
ATOM 802 C CA . SER A 1 106 ? -2.341 -5.602 22.808 1.00 90.62 106 SER A CA 1
ATOM 803 C C . SER A 1 106 ? -1.810 -7.044 22.851 1.00 90.62 106 SER A C 1
ATOM 805 O O . SER A 1 106 ? -0.654 -7.293 22.513 1.00 90.62 106 SER A O 1
ATOM 807 N N . ASP A 1 107 ? -2.668 -8.010 23.191 1.00 89.62 107 ASP A N 1
ATOM 808 C CA . ASP A 1 107 ? -2.407 -9.452 23.135 1.00 89.62 107 ASP A CA 1
ATOM 809 C C . ASP A 1 107 ? -2.812 -10.090 21.780 1.00 89.62 107 ASP A C 1
ATOM 811 O O . ASP A 1 107 ? -2.832 -11.318 21.634 1.00 89.62 107 ASP A O 1
ATOM 815 N N . MET A 1 108 ? -3.193 -9.285 20.780 1.00 92.81 108 MET A N 1
ATOM 816 C CA . MET A 1 108 ? -3.575 -9.764 19.452 1.00 92.81 108 MET A CA 1
ATOM 817 C C . MET A 1 108 ? -2.324 -10.092 18.615 1.00 92.81 108 MET A C 1
ATOM 819 O O . MET A 1 108 ? -1.509 -9.207 18.338 1.00 92.81 108 MET A O 1
ATOM 823 N N . PRO A 1 109 ? -2.138 -11.342 18.155 1.00 93.31 109 PRO A N 1
ATOM 824 C CA . PRO A 1 109 ? -0.951 -11.701 17.395 1.00 93.31 109 PRO A CA 1
ATOM 825 C C . PRO A 1 109 ? -0.969 -11.056 16.002 1.00 93.31 109 PRO A C 1
ATOM 827 O O . PRO A 1 109 ? -1.932 -11.167 15.244 1.00 93.31 109 PRO A O 1
ATOM 830 N N . ARG A 1 110 ? 0.166 -10.459 15.616 1.00 94.69 110 ARG A N 1
ATOM 831 C CA . ARG A 1 110 ? 0.425 -9.828 14.304 1.00 94.69 110 ARG A CA 1
ATOM 832 C C . ARG A 1 110 ? -0.050 -10.647 13.096 1.00 94.69 110 ARG A C 1
ATOM 834 O O . ARG A 1 110 ? -0.468 -10.071 12.094 1.00 94.69 110 ARG A O 1
ATOM 841 N N . LYS A 1 111 ? 0.045 -11.979 13.169 1.00 95.81 111 LYS A N 1
ATOM 842 C CA . LYS A 1 111 ? -0.403 -12.895 12.108 1.00 95.81 111 LYS A CA 1
ATOM 843 C C . LYS A 1 111 ? -1.899 -12.738 11.825 1.00 95.81 111 LYS A C 1
ATOM 845 O O . LYS A 1 111 ? -2.285 -12.697 10.662 1.00 95.81 111 LYS A O 1
ATOM 850 N N . ASP A 1 112 ? -2.707 -12.613 12.867 1.00 95.31 112 ASP A N 1
ATOM 851 C CA . ASP A 1 112 ? -4.161 -12.708 12.771 1.00 95.31 112 ASP A CA 1
ATOM 852 C C . ASP A 1 112 ? -4.766 -11.347 12.405 1.00 95.31 112 ASP A C 1
ATOM 854 O O . ASP A 1 112 ? -5.656 -11.283 11.563 1.00 95.31 112 ASP A O 1
ATOM 858 N N . ILE A 1 113 ? -4.183 -10.248 12.907 1.00 96.44 113 ILE A N 1
ATOM 859 C CA . ILE A 1 113 ? -4.462 -8.884 12.416 1.00 96.44 113 ILE A CA 1
ATOM 860 C C . ILE A 1 113 ? -4.170 -8.798 10.906 1.00 96.44 113 ILE A C 1
ATOM 862 O O . ILE A 1 113 ? -4.973 -8.271 10.137 1.00 96.44 113 ILE A O 1
ATOM 866 N N . LYS A 1 114 ? -3.028 -9.348 10.458 1.00 96.75 114 LYS A N 1
ATOM 867 C CA . LYS A 1 114 ? -2.669 -9.389 9.033 1.00 96.75 114 LYS A CA 1
ATOM 868 C C . LYS A 1 114 ? -3.660 -10.245 8.237 1.00 96.75 114 LYS A C 1
ATOM 870 O O . LYS A 1 114 ? -4.138 -9.787 7.207 1.00 96.75 114 LYS A O 1
ATOM 875 N N . ALA A 1 115 ? -3.999 -11.439 8.723 1.00 96.56 115 ALA A N 1
ATOM 876 C CA . ALA A 1 115 ? -4.942 -12.337 8.060 1.00 96.56 115 ALA A CA 1
ATOM 877 C C . ALA A 1 115 ? -6.341 -11.715 7.906 1.00 96.56 115 ALA A C 1
ATOM 879 O O . ALA A 1 115 ? -6.936 -11.841 6.841 1.00 96.56 115 ALA A O 1
ATOM 880 N N . ALA A 1 116 ? -6.832 -10.997 8.923 1.00 96.00 116 ALA A N 1
ATOM 881 C CA . ALA A 1 116 ? -8.110 -10.290 8.863 1.00 96.00 116 ALA A CA 1
ATOM 882 C C . ALA A 1 116 ? -8.125 -9.212 7.765 1.00 96.00 116 ALA A C 1
ATOM 884 O O . ALA A 1 116 ? -9.036 -9.179 6.942 1.00 96.00 116 ALA A O 1
ATOM 885 N N . LEU A 1 117 ? -7.084 -8.374 7.691 1.00 96.44 117 LEU A N 1
ATOM 886 C CA . LEU A 1 117 ? -6.945 -7.358 6.639 1.00 96.44 117 LEU A CA 1
ATOM 887 C C . LEU A 1 117 ? -6.806 -7.961 5.231 1.00 96.44 117 LEU A C 1
ATOM 889 O O . LEU A 1 117 ? -7.304 -7.390 4.258 1.00 96.44 117 LEU A O 1
ATOM 893 N N . GLU A 1 118 ? -6.152 -9.119 5.108 1.00 97.12 118 GLU A N 1
ATOM 894 C CA . GLU A 1 118 ? -5.913 -9.778 3.817 1.00 97.12 118 GLU A CA 1
ATOM 895 C C . GLU A 1 118 ? -7.157 -10.409 3.182 1.00 97.12 118 GLU A C 1
ATOM 897 O O . GLU A 1 118 ? -7.127 -10.716 1.990 1.00 97.12 118 GLU A O 1
ATOM 902 N N . ILE A 1 119 ? -8.276 -10.485 3.914 1.00 95.50 119 ILE A N 1
ATOM 903 C CA . ILE A 1 119 ? -9.610 -10.735 3.341 1.00 95.50 119 ILE A CA 1
ATOM 904 C C . ILE A 1 119 ? -9.976 -9.623 2.337 1.00 95.50 119 ILE A C 1
ATOM 906 O O . ILE A 1 119 ? -10.552 -9.897 1.284 1.00 95.50 119 ILE A O 1
ATOM 910 N N . ALA A 1 120 ? -9.611 -8.369 2.632 1.00 95.50 120 ALA A N 1
ATOM 911 C CA . ALA A 1 120 ? -9.947 -7.209 1.810 1.00 95.50 120 ALA A CA 1
ATOM 912 C C . ALA A 1 120 ? -8.877 -6.888 0.749 1.00 95.50 120 ALA A C 1
ATOM 914 O O . ALA A 1 120 ? -9.229 -6.666 -0.416 1.00 95.50 120 ALA A O 1
ATOM 915 N N . ALA A 1 121 ? -7.585 -6.866 1.115 1.00 95.50 121 ALA A N 1
ATOM 916 C CA . ALA A 1 121 ? -6.470 -6.704 0.170 1.00 95.50 121 ALA A CA 1
ATOM 917 C C . ALA A 1 121 ? -5.103 -7.168 0.739 1.00 95.50 121 ALA A C 1
ATOM 919 O O . ALA A 1 121 ? -4.869 -7.018 1.937 1.00 95.50 121 ALA A O 1
ATOM 920 N N . PRO A 1 122 ? -4.153 -7.646 -0.098 1.00 96.25 122 PRO A N 1
ATOM 921 C CA . PRO A 1 122 ? -2.827 -8.094 0.351 1.00 96.25 122 PRO A CA 1
ATOM 922 C C . PRO A 1 122 ? -2.026 -7.022 1.108 1.00 96.25 122 PRO A C 1
ATOM 924 O O . PRO A 1 122 ? -1.796 -5.926 0.578 1.00 96.25 122 PRO A O 1
ATOM 927 N N . VAL A 1 123 ? -1.546 -7.369 2.309 1.00 97.38 123 VAL A N 1
ATOM 928 C CA . VAL A 1 123 ? 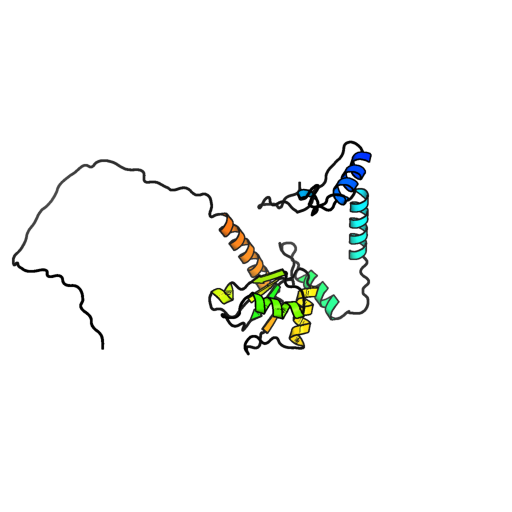-0.820 -6.482 3.235 1.00 97.38 123 VAL A CA 1
ATOM 929 C C . VAL A 1 123 ? 0.687 -6.697 3.087 1.00 97.38 123 VAL A C 1
ATOM 931 O O . VAL A 1 123 ? 1.206 -7.777 3.374 1.00 97.38 123 VAL A O 1
ATOM 934 N N . ALA A 1 124 ? 1.415 -5.649 2.695 1.00 95.31 124 ALA A N 1
ATOM 935 C CA . ALA A 1 124 ? 2.861 -5.716 2.470 1.00 95.31 124 ALA A CA 1
ATOM 936 C C . ALA A 1 124 ? 3.650 -5.807 3.784 1.00 95.31 124 ALA A C 1
ATOM 938 O O . ALA A 1 124 ? 4.611 -6.567 3.906 1.00 95.31 124 ALA A O 1
ATOM 939 N N . PHE A 1 125 ? 3.239 -5.023 4.780 1.00 95.94 125 PHE A N 1
ATOM 940 C CA . PHE A 1 125 ? 3.804 -5.040 6.124 1.00 95.94 125 PHE A CA 1
ATOM 941 C C . PHE A 1 125 ? 2.733 -4.629 7.132 1.00 95.94 125 PHE A C 1
ATOM 943 O O . PHE A 1 125 ? 1.893 -3.788 6.833 1.00 95.94 125 PHE A O 1
ATOM 950 N N . LEU A 1 126 ? 2.792 -5.196 8.332 1.00 96.94 126 LEU A N 1
ATOM 951 C CA . LEU A 1 126 ? 2.002 -4.755 9.476 1.00 96.94 126 LEU A CA 1
ATOM 952 C C . LEU A 1 126 ? 2.972 -4.340 10.578 1.00 96.94 126 LEU A C 1
ATOM 954 O O . LEU A 1 126 ? 3.934 -5.054 10.845 1.00 96.94 126 LEU A O 1
ATOM 958 N N . ASP A 1 127 ? 2.747 -3.190 11.189 1.00 94.69 127 ASP A N 1
ATOM 959 C CA . ASP A 1 127 ? 3.577 -2.634 12.244 1.00 94.69 127 ASP A CA 1
ATOM 960 C C . ASP A 1 127 ? 2.848 -2.742 13.581 1.00 94.69 127 ASP A C 1
ATOM 962 O O . ASP A 1 127 ? 1.900 -2.011 13.859 1.00 94.69 127 ASP A O 1
ATOM 966 N N . ASP A 1 128 ? 3.291 -3.706 14.380 1.00 94.19 128 ASP A N 1
ATOM 967 C CA . ASP A 1 128 ? 2.778 -4.057 15.701 1.00 94.19 128 ASP A CA 1
ATOM 968 C C . ASP A 1 128 ? 3.638 -3.456 16.831 1.00 94.19 128 ASP A C 1
ATOM 970 O O . ASP A 1 128 ? 3.547 -3.873 17.985 1.00 94.19 128 ASP A O 1
ATOM 974 N N . SER A 1 129 ? 4.504 -2.485 16.513 1.00 90.69 129 SER A N 1
ATOM 975 C CA . SER A 1 129 ? 5.463 -1.922 17.472 1.00 90.69 129 SER A CA 1
ATOM 976 C C . SER A 1 129 ? 4.782 -1.202 18.638 1.00 90.69 129 SER A C 1
ATOM 978 O O . SER A 1 129 ? 5.205 -1.375 19.774 1.00 90.69 129 SER A O 1
ATOM 980 N N . LYS A 1 130 ? 3.711 -0.433 18.391 1.00 89.00 130 LYS A N 1
ATOM 981 C CA . LYS A 1 130 ? 2.968 0.272 19.453 1.00 89.00 130 LYS A CA 1
ATOM 982 C C . LYS A 1 130 ? 2.209 -0.710 20.367 1.00 89.00 130 LYS A C 1
ATOM 984 O O . LYS A 1 130 ? 2.257 -0.531 21.581 1.00 89.00 130 LYS A O 1
ATOM 989 N N . LEU A 1 131 ? 1.630 -1.788 19.817 1.00 90.94 131 LEU A N 1
ATOM 990 C CA . LEU A 1 131 ? 0.991 -2.865 20.600 1.00 90.94 131 LEU A CA 1
ATOM 991 C C . LEU A 1 131 ? 1.963 -3.520 21.595 1.00 90.94 131 LEU A C 1
ATOM 993 O O . LEU A 1 131 ? 1.635 -3.713 22.763 1.00 90.94 131 LEU A O 1
ATOM 997 N N . LYS A 1 132 ?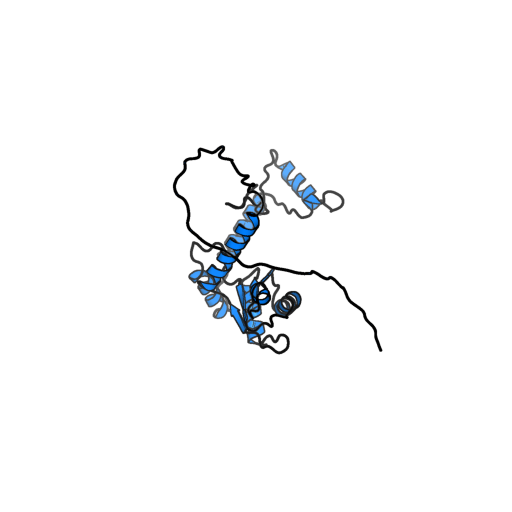 3.201 -3.793 21.159 1.00 87.25 132 LYS A N 1
ATOM 998 C CA . LYS A 1 132 ? 4.258 -4.397 21.997 1.00 87.25 132 LYS A CA 1
ATOM 999 C C . LYS A 1 132 ? 4.692 -3.540 23.188 1.00 87.25 132 LYS A C 1
ATOM 1001 O O . LYS A 1 132 ? 5.291 -4.075 24.116 1.00 87.25 132 LYS A O 1
ATOM 1006 N N . PHE A 1 133 ? 4.392 -2.242 23.172 1.00 86.06 133 PHE A N 1
ATOM 1007 C CA . PHE A 1 133 ? 4.616 -1.327 24.295 1.00 86.06 133 PHE A CA 1
ATOM 1008 C C . PHE A 1 133 ? 3.322 -1.010 25.069 1.00 86.06 133 PHE A C 1
ATOM 1010 O O . PHE A 1 133 ? 3.271 -0.022 25.796 1.00 86.06 133 PHE A O 1
ATOM 1017 N N . GLY A 1 134 ? 2.283 -1.842 24.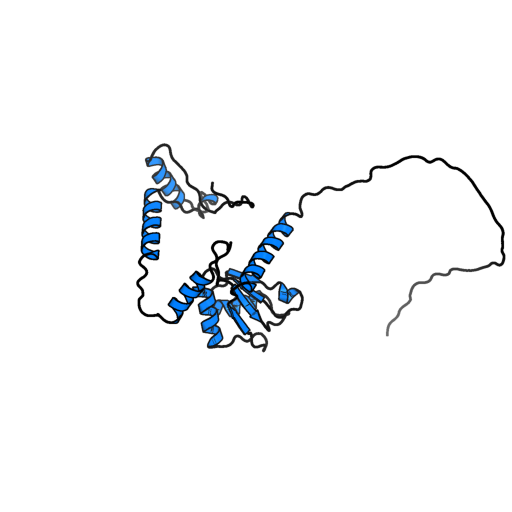930 1.00 84.81 134 GLY A N 1
ATOM 1018 C CA . GLY A 1 134 ? 1.021 -1.719 25.665 1.00 84.81 134 GLY A CA 1
ATOM 1019 C C . GLY A 1 134 ? 0.008 -0.739 25.065 1.00 84.81 134 GLY A C 1
ATOM 1020 O O . GLY A 1 134 ? -1.006 -0.476 25.702 1.00 84.81 134 GLY A O 1
ATOM 1021 N N . GLY A 1 135 ? 0.263 -0.203 23.867 1.00 91.25 135 GLY A N 1
ATOM 1022 C CA . GLY A 1 135 ? -0.720 0.583 23.119 1.00 91.25 135 GLY A CA 1
ATOM 1023 C C . GLY A 1 135 ? -1.762 -0.281 22.399 1.00 91.25 135 GLY A C 1
ATOM 1024 O O . GLY A 1 135 ? -1.657 -1.504 22.356 1.00 91.25 135 GLY A O 1
ATOM 1025 N N . ASP A 1 136 ? -2.736 0.383 21.782 1.00 94.44 136 ASP A N 1
ATOM 1026 C CA . ASP A 1 136 ? -3.874 -0.196 21.049 1.00 94.44 136 ASP A CA 1
ATOM 1027 C C . ASP A 1 136 ? -3.798 0.020 19.520 1.00 94.44 136 ASP A C 1
ATOM 1029 O O . ASP A 1 136 ? -4.700 -0.364 18.774 1.00 94.44 136 ASP A O 1
ATOM 1033 N N . VAL A 1 137 ? -2.729 0.667 19.042 1.00 95.50 137 VAL A N 1
ATOM 1034 C CA . VAL A 1 137 ? -2.564 1.068 17.638 1.00 95.50 137 VAL A CA 1
ATOM 1035 C C . VAL A 1 137 ? -1.640 0.119 16.871 1.00 95.50 137 VAL A C 1
ATOM 1037 O O . VAL A 1 137 ? -0.559 -0.242 17.343 1.00 95.50 137 VAL A O 1
ATOM 1040 N N . ALA A 1 138 ? -2.013 -0.210 15.634 1.00 96.75 138 ALA A N 1
ATOM 1041 C CA . ALA A 1 138 ? -1.152 -0.858 14.644 1.00 96.75 138 ALA A CA 1
ATOM 1042 C C . ALA A 1 138 ? -1.214 -0.123 13.294 1.00 96.75 138 ALA A C 1
ATOM 1044 O O . ALA A 1 138 ? -2.196 0.551 12.992 1.00 96.75 138 ALA A O 1
ATOM 1045 N N . PHE A 1 139 ? -0.183 -0.269 12.454 1.00 97.44 139 PHE A N 1
ATOM 1046 C CA . PHE A 1 139 ? -0.159 0.349 11.118 1.00 97.44 139 PHE A CA 1
ATOM 1047 C C . PHE A 1 139 ? 0.033 -0.686 10.007 1.00 97.44 139 PHE A C 1
ATOM 1049 O O . PHE A 1 139 ? 1.041 -1.392 9.969 1.00 97.44 139 PHE A O 1
ATOM 1056 N N . ALA A 1 140 ? -0.907 -0.761 9.069 1.00 97.75 140 ALA A N 1
ATOM 1057 C CA . ALA A 1 140 ? -0.816 -1.608 7.885 1.00 97.75 140 ALA A CA 1
ATOM 1058 C C . ALA A 1 140 ? -0.271 -0.816 6.687 1.00 97.75 140 ALA A C 1
ATOM 1060 O O . ALA A 1 140 ? -0.700 0.305 6.418 1.00 97.75 140 ALA A O 1
ATOM 1061 N N . ARG A 1 141 ? 0.678 -1.412 5.959 1.00 96.94 141 ARG A N 1
ATOM 1062 C CA . ARG A 1 141 ? 1.317 -0.835 4.768 1.00 96.94 141 ARG A CA 1
ATOM 1063 C C . ARG A 1 141 ? 0.978 -1.659 3.531 1.00 96.94 141 ARG A C 1
ATOM 1065 O O . ARG A 1 141 ? 1.056 -2.891 3.561 1.00 96.94 141 ARG A O 1
ATOM 1072 N N . PHE A 1 142 ? 0.687 -0.980 2.428 1.00 95.88 142 PHE A N 1
ATOM 1073 C CA . PHE A 1 142 ? 0.235 -1.584 1.174 1.00 95.88 142 PHE A CA 1
ATOM 1074 C C . PHE A 1 142 ? 1.174 -1.273 -0.001 1.00 95.88 142 PHE A C 1
ATOM 1076 O O . PHE A 1 142 ? 1.956 -0.330 0.052 1.00 95.88 142 PHE A O 1
ATOM 1083 N N . LEU A 1 143 ? 1.100 -2.069 -1.076 1.00 90.56 143 LEU A N 1
ATOM 1084 C CA . LEU A 1 143 ? 1.870 -1.838 -2.315 1.00 90.56 143 LEU A CA 1
ATOM 1085 C C . LEU A 1 143 ? 1.141 -0.938 -3.330 1.00 90.56 143 LEU A C 1
ATOM 1087 O O . LEU A 1 143 ? 1.704 -0.596 -4.365 1.00 90.56 143 LEU A O 1
ATOM 1091 N N . SER A 1 144 ? -0.121 -0.589 -3.070 1.00 91.62 144 SER A N 1
ATOM 1092 C CA . SER A 1 144 ? -0.945 0.251 -3.940 1.00 91.62 144 SER A CA 1
ATOM 1093 C C . SER A 1 144 ? -2.037 0.941 -3.127 1.00 91.62 144 SER A C 1
ATOM 1095 O O . SER A 1 144 ? -2.616 0.323 -2.232 1.00 91.62 144 SER A O 1
ATOM 1097 N N . THR A 1 145 ? -2.381 2.178 -3.493 1.00 92.56 145 THR A N 1
ATOM 1098 C CA . THR A 1 145 ? -3.532 2.918 -2.944 1.00 92.56 145 THR A CA 1
ATOM 1099 C C . THR A 1 145 ? -4.854 2.188 -3.198 1.00 92.56 145 THR A C 1
ATOM 1101 O O . THR A 1 145 ? -5.777 2.255 -2.395 1.00 92.56 145 THR A O 1
ATOM 1104 N N . SER A 1 146 ? -4.933 1.382 -4.262 1.00 92.69 146 SER A N 1
ATOM 1105 C CA . SER A 1 146 ? -6.090 0.513 -4.513 1.00 92.69 146 SER A CA 1
ATOM 1106 C C . SER A 1 146 ? -6.298 -0.565 -3.438 1.00 92.69 146 SER A C 1
ATOM 1108 O O . SER A 1 146 ? -7.429 -0.996 -3.228 1.00 92.69 146 SER A O 1
ATOM 1110 N N . HIS A 1 147 ? -5.243 -0.994 -2.732 1.00 94.69 147 HIS A N 1
ATOM 1111 C CA . HIS A 1 147 ? -5.357 -1.972 -1.646 1.00 94.69 147 HIS A CA 1
ATOM 1112 C C . HIS A 1 147 ? -5.833 -1.308 -0.346 1.00 94.69 147 HIS A C 1
ATOM 1114 O O . HIS A 1 147 ? -6.761 -1.817 0.279 1.00 94.69 147 HIS A O 1
ATOM 1120 N N . SER A 1 148 ? -5.254 -0.163 0.037 1.00 94.06 148 SER A N 1
ATOM 1121 C CA . SER A 1 148 ? -5.693 0.596 1.219 1.00 94.06 148 SER A CA 1
ATOM 1122 C C . SER A 1 148 ? -7.139 1.077 1.064 1.00 94.06 148 SER A C 1
ATOM 1124 O O . SER A 1 148 ? -7.942 0.895 1.974 1.00 94.06 148 SER A O 1
ATOM 1126 N N . HIS A 1 149 ? -7.522 1.577 -0.116 1.00 94.94 149 HIS A N 1
ATOM 1127 C CA . HIS A 1 149 ? -8.904 1.983 -0.396 1.00 94.94 149 HIS A CA 1
ATOM 1128 C C . HIS A 1 149 ? -9.886 0.797 -0.362 1.00 94.94 149 HIS A C 1
ATOM 1130 O O . HIS A 1 149 ? -10.996 0.947 0.141 1.00 94.94 149 HIS A O 1
ATOM 1136 N N . ARG A 1 150 ? -9.486 -0.396 -0.835 1.00 94.44 150 ARG A N 1
ATOM 1137 C CA . ARG A 1 150 ? -10.304 -1.620 -0.710 1.00 94.44 150 ARG A CA 1
ATOM 1138 C C . ARG A 1 150 ? -10.497 -2.055 0.739 1.00 94.44 150 ARG A C 1
ATOM 1140 O O . ARG A 1 150 ? -11.596 -2.471 1.090 1.00 94.44 150 ARG A O 1
ATOM 1147 N N . VAL A 1 151 ? -9.452 -1.972 1.562 1.00 96.31 151 VAL A N 1
ATOM 1148 C CA . VAL A 1 151 ? -9.526 -2.245 3.007 1.00 96.31 151 VAL A CA 1
ATOM 1149 C C . VAL A 1 151 ? -10.528 -1.300 3.668 1.00 96.31 151 VAL A C 1
ATOM 1151 O O . VAL A 1 151 ? -11.437 -1.766 4.349 1.00 96.31 151 VAL A O 1
ATOM 1154 N N . LEU A 1 152 ? -10.430 -0.000 3.387 1.00 96.31 152 LEU A N 1
ATOM 1155 C CA . LEU A 1 152 ? -11.332 1.014 3.934 1.00 96.31 152 LEU A CA 1
ATOM 1156 C C . LEU A 1 152 ? -12.792 0.789 3.505 1.00 96.31 152 LEU A C 1
ATOM 1158 O O . LEU A 1 152 ? -13.659 0.720 4.368 1.00 96.31 152 LEU A O 1
ATOM 1162 N N . ASP A 1 153 ? -13.077 0.592 2.212 1.00 95.00 153 ASP A N 1
ATOM 1163 C CA . ASP A 1 153 ? -14.448 0.326 1.738 1.00 95.00 153 ASP A CA 1
ATOM 1164 C C . ASP A 1 153 ? -15.027 -0.982 2.313 1.00 95.00 153 ASP A C 1
ATOM 1166 O O . ASP A 1 153 ? -16.184 -1.013 2.732 1.00 95.00 153 ASP A O 1
ATOM 1170 N N . THR A 1 154 ? -14.214 -2.042 2.413 1.00 95.06 154 THR A N 1
ATOM 1171 C CA . THR A 1 154 ? -14.656 -3.332 2.972 1.00 95.06 154 THR A CA 1
ATOM 1172 C C . THR A 1 154 ? -15.053 -3.189 4.440 1.00 95.06 154 THR A C 1
ATOM 1174 O O . THR A 1 154 ? -16.160 -3.576 4.814 1.00 95.06 154 THR A O 1
ATOM 1177 N N . PHE A 1 155 ? -14.190 -2.599 5.273 1.00 95.31 155 PHE A N 1
ATOM 1178 C CA . PHE A 1 155 ? -14.446 -2.503 6.713 1.00 95.31 155 PHE A CA 1
ATOM 1179 C C . PHE A 1 155 ? -15.367 -1.337 7.106 1.00 95.31 155 PHE A C 1
ATOM 1181 O O . PHE A 1 155 ? -15.949 -1.368 8.184 1.00 95.31 155 PHE A O 1
ATOM 1188 N N . HIS A 1 156 ? -15.606 -0.369 6.216 1.00 93.12 156 HIS A N 1
ATOM 1189 C CA . HIS A 1 156 ? -16.702 0.595 6.367 1.00 93.12 156 HIS A CA 1
ATOM 1190 C C . HIS A 1 156 ? -18.083 -0.049 6.126 1.00 93.12 156 HIS A C 1
ATOM 1192 O O . HIS A 1 156 ? -19.079 0.394 6.691 1.00 93.12 156 HIS A O 1
ATOM 1198 N N . ARG A 1 157 ? -18.162 -1.112 5.307 1.00 92.94 157 ARG A N 1
ATOM 1199 C CA . ARG A 1 157 ? -19.397 -1.894 5.078 1.00 92.94 157 ARG A CA 1
ATOM 1200 C C . ARG A 1 157 ? -19.616 -2.990 6.118 1.00 92.94 157 ARG A C 1
ATOM 1202 O O . ARG A 1 157 ? -20.758 -3.278 6.462 1.00 92.94 157 ARG A O 1
ATOM 1209 N N . ALA A 1 158 ? -18.537 -3.616 6.576 1.00 93.31 158 ALA A N 1
ATOM 1210 C CA . ALA A 1 158 ? -18.546 -4.693 7.559 1.00 93.31 158 ALA A CA 1
ATOM 1211 C C . ALA A 1 158 ? -17.433 -4.441 8.594 1.00 93.31 158 ALA A C 1
ATOM 1213 O O . ALA A 1 158 ? -16.298 -4.857 8.354 1.00 93.31 158 ALA A O 1
ATOM 1214 N N . PRO A 1 159 ? -17.725 -3.742 9.710 1.00 93.31 159 PRO A N 1
ATOM 1215 C CA . PRO A 1 159 ? -16.732 -3.377 10.719 1.00 93.31 159 PRO A CA 1
ATOM 1216 C C . PRO A 1 159 ? -15.878 -4.558 11.187 1.00 93.31 159 PRO A C 1
ATOM 1218 O O . PRO A 1 159 ? -16.389 -5.646 11.463 1.00 93.31 159 PRO A O 1
ATOM 1221 N N . LEU A 1 160 ? -14.563 -4.343 11.276 1.00 94.50 160 LEU A N 1
ATOM 1222 C CA . LEU A 1 160 ? -13.640 -5.366 11.755 1.00 94.50 160 LEU A CA 1
ATOM 1223 C C . LEU A 1 160 ? -13.747 -5.489 13.276 1.00 94.50 160 LEU A C 1
ATOM 1225 O O . LEU A 1 160 ? -13.512 -4.515 13.987 1.00 94.50 160 LEU A O 1
ATOM 1229 N N . THR A 1 161 ? -14.004 -6.699 13.769 1.00 94.81 161 THR A N 1
ATOM 1230 C CA . THR A 1 161 ? -13.967 -7.008 15.202 1.00 94.81 161 THR A CA 1
ATOM 1231 C C . THR A 1 161 ? -12.836 -7.991 15.509 1.00 94.81 161 THR A C 1
ATOM 1233 O O . THR A 1 161 ? -12.672 -9.005 14.830 1.00 94.81 161 THR A O 1
ATOM 1236 N N . LEU A 1 162 ? -12.019 -7.697 16.525 1.00 92.56 162 LEU A N 1
ATOM 1237 C CA . LEU A 1 162 ? -10.919 -8.561 16.974 1.00 92.56 162 LEU A CA 1
ATOM 1238 C C . LEU A 1 162 ? -11.075 -8.838 18.472 1.00 92.56 162 LEU A C 1
ATOM 1240 O O . LEU A 1 162 ? -11.040 -7.919 19.282 1.00 92.56 162 LEU A O 1
ATOM 1244 N N . LYS A 1 163 ? -11.285 -10.109 18.844 1.00 90.81 163 LYS A N 1
ATOM 1245 C CA . LYS A 1 163 ? -11.590 -10.560 20.225 1.00 90.81 163 LYS A CA 1
ATOM 1246 C C . LYS A 1 163 ? -12.792 -9.862 20.900 1.00 90.81 163 LYS A C 1
ATOM 1248 O O . LYS A 1 163 ? -12.933 -9.940 22.114 1.00 90.81 163 LYS A O 1
ATOM 1253 N N . GLY A 1 164 ? -13.675 -9.233 20.121 1.00 89.31 164 GLY A N 1
ATOM 1254 C CA . GLY A 1 164 ? -14.815 -8.456 20.626 1.00 89.31 164 GLY A CA 1
ATOM 1255 C C . GLY A 1 164 ? -14.570 -6.946 20.721 1.00 89.31 164 GLY A C 1
ATOM 1256 O O . GLY A 1 164 ? -15.499 -6.221 21.056 1.00 89.31 164 GLY A O 1
ATOM 1257 N N . ASN A 1 165 ? -13.369 -6.460 20.386 1.00 92.62 165 ASN A N 1
ATOM 1258 C CA . ASN A 1 165 ? -13.117 -5.036 20.174 1.00 92.62 165 ASN A CA 1
ATOM 1259 C C . ASN A 1 165 ? -13.478 -4.649 18.735 1.00 92.62 165 ASN A C 1
ATOM 1261 O O . ASN A 1 165 ? -12.946 -5.245 17.794 1.00 92.62 165 ASN A O 1
ATOM 1265 N N . ASP A 1 166 ? -14.309 -3.620 18.570 1.00 94.69 166 ASP A N 1
ATOM 1266 C CA . ASP A 1 166 ? -14.531 -2.954 17.282 1.00 94.69 166 ASP A CA 1
ATOM 1267 C C . ASP A 1 166 ? -13.290 -2.130 16.908 1.00 94.69 166 ASP A C 1
ATOM 1269 O O . ASP A 1 166 ? -12.816 -1.310 17.700 1.00 94.69 166 ASP A O 1
ATOM 1273 N N . ILE A 1 167 ? -12.744 -2.354 15.712 1.00 96.88 167 ILE A N 1
ATOM 1274 C CA . ILE A 1 167 ? -11.483 -1.759 15.262 1.00 96.88 167 ILE A CA 1
ATOM 1275 C C . ILE A 1 167 ? -11.753 -0.580 14.329 1.00 96.88 167 ILE A C 1
ATOM 1277 O O . ILE A 1 167 ? -12.277 -0.754 13.227 1.00 96.88 167 ILE A O 1
ATOM 1281 N N . THR A 1 168 ? -11.328 0.618 14.731 1.00 96.56 168 THR A N 1
ATOM 1282 C CA . THR A 1 168 ? -11.328 1.795 13.849 1.00 96.56 168 THR A CA 1
ATOM 1283 C C . THR A 1 168 ? -10.205 1.657 12.825 1.00 96.56 168 THR A C 1
ATOM 1285 O O . THR A 1 168 ? -9.065 1.379 13.201 1.00 96.56 168 THR A O 1
ATOM 1288 N N . ILE A 1 169 ? -10.517 1.848 11.539 1.00 97.25 169 ILE A N 1
ATOM 1289 C CA . ILE A 1 169 ? -9.569 1.706 10.426 1.00 97.25 169 ILE A CA 1
ATOM 1290 C C . ILE A 1 169 ? -9.569 2.994 9.598 1.00 97.25 169 ILE A C 1
ATOM 1292 O O . ILE A 1 169 ? -10.534 3.275 8.890 1.00 97.25 169 ILE A O 1
ATOM 1296 N N . ASP A 1 170 ? -8.472 3.750 9.665 1.00 96.44 170 ASP A N 1
ATOM 1297 C CA . ASP A 1 170 ? -8.335 5.079 9.055 1.00 96.44 170 ASP A CA 1
ATOM 1298 C C . ASP A 1 170 ? -7.196 5.122 8.029 1.00 96.44 170 ASP A C 1
ATOM 1300 O O . ASP A 1 170 ? -6.137 4.522 8.234 1.00 96.44 170 ASP A O 1
ATOM 1304 N N . LEU A 1 171 ? -7.354 5.895 6.950 1.00 96.56 171 LEU A N 1
ATOM 1305 C CA . LEU A 1 171 ? -6.227 6.243 6.079 1.00 96.56 171 LEU A CA 1
ATOM 1306 C C . LEU A 1 171 ? -5.337 7.270 6.788 1.00 96.56 171 LEU A C 1
ATOM 1308 O O . LEU A 1 171 ? -5.822 8.321 7.202 1.00 96.56 171 LEU A O 1
ATOM 1312 N N . VAL A 1 172 ? -4.035 7.003 6.888 1.00 94.94 172 VAL A N 1
ATOM 1313 C CA . VAL A 1 172 ? -3.082 7.996 7.400 1.00 94.94 172 VAL A CA 1
ATOM 1314 C C . VAL A 1 172 ? -2.681 8.916 6.249 1.00 94.94 172 VAL A C 1
ATOM 1316 O O . VAL A 1 172 ? -2.300 8.446 5.178 1.00 94.94 172 VAL A O 1
ATOM 1319 N N . THR A 1 173 ? -2.790 10.226 6.460 1.00 92.44 173 THR A N 1
ATOM 1320 C CA . THR A 1 173 ? -2.529 11.266 5.450 1.00 92.44 173 THR A CA 1
ATOM 1321 C C . THR A 1 173 ? -1.891 12.492 6.105 1.00 92.44 173 THR A C 1
ATOM 1323 O O . THR A 1 173 ? -1.818 12.558 7.329 1.00 92.44 173 THR A O 1
ATOM 1326 N N . GLY A 1 174 ? -1.446 13.471 5.312 1.00 89.94 174 GLY A N 1
ATOM 1327 C CA . GLY A 1 174 ? -0.885 14.717 5.846 1.00 89.94 174 GLY A CA 1
ATOM 1328 C C . GLY A 1 174 ? 0.418 14.484 6.614 1.00 89.94 174 GLY A C 1
ATOM 1329 O O . GLY A 1 174 ? 1.254 13.687 6.174 1.00 89.94 174 GLY A O 1
ATOM 1330 N N . ASP A 1 175 ? 0.584 15.181 7.736 1.00 89.25 175 ASP A N 1
ATOM 1331 C CA . ASP A 1 175 ? 1.818 15.169 8.528 1.00 89.25 175 ASP A CA 1
ATOM 1332 C C . ASP A 1 175 ? 1.991 13.885 9.357 1.00 89.25 175 ASP A C 1
ATOM 1334 O O . ASP A 1 175 ? 3.109 13.381 9.431 1.00 89.25 175 ASP A O 1
ATOM 1338 N N . ASP A 1 176 ? 0.910 13.274 9.863 1.00 91.12 176 ASP A N 1
ATOM 1339 C CA . ASP A 1 176 ? 0.929 11.955 10.530 1.00 91.12 176 ASP A CA 1
ATOM 1340 C C . ASP A 1 176 ? 1.616 10.883 9.660 1.00 91.12 176 ASP A C 1
ATOM 1342 O O . ASP A 1 176 ? 2.353 10.018 10.143 1.00 91.12 176 ASP A O 1
ATOM 1346 N N . GLU A 1 177 ? 1.384 10.941 8.343 1.00 93.75 177 GLU A N 1
ATOM 1347 C CA . GLU A 1 177 ? 1.998 10.024 7.384 1.00 93.75 177 GLU A CA 1
ATOM 1348 C C . GLU A 1 177 ? 3.506 10.306 7.250 1.00 93.75 177 GLU A C 1
ATOM 1350 O O . GLU A 1 177 ? 4.316 9.375 7.259 1.00 93.75 177 GLU A O 1
ATOM 1355 N N . VAL A 1 178 ? 3.896 11.586 7.198 1.00 90.19 178 VAL A N 1
ATOM 1356 C CA . VAL A 1 178 ? 5.304 12.019 7.139 1.00 90.19 178 VAL A CA 1
ATOM 1357 C C . VAL A 1 178 ? 6.049 11.619 8.409 1.00 90.19 178 VAL A C 1
ATOM 1359 O O . VAL A 1 178 ? 7.160 11.090 8.307 1.00 90.19 178 VAL A O 1
ATOM 1362 N N . GLU A 1 179 ? 5.460 11.823 9.592 1.00 91.81 179 GLU A N 1
ATOM 1363 C CA . GLU A 1 179 ? 6.060 11.436 10.872 1.00 91.81 179 GLU A CA 1
ATOM 1364 C C . GLU A 1 179 ? 6.332 9.929 10.891 1.00 91.81 179 GLU A C 1
ATOM 1366 O O . GLU A 1 179 ? 7.464 9.510 11.145 1.00 91.81 179 GLU A O 1
ATOM 1371 N N . TYR A 1 180 ? 5.335 9.113 10.533 1.00 93.81 180 TYR A N 1
ATOM 1372 C CA . TYR A 1 180 ? 5.458 7.658 10.519 1.00 93.81 180 TYR A CA 1
ATOM 1373 C C . TYR A 1 180 ? 6.610 7.169 9.628 1.00 93.81 180 TYR A C 1
ATOM 1375 O O . TYR A 1 180 ? 7.465 6.387 10.066 1.00 93.81 180 TYR A O 1
ATOM 1383 N N . TRP A 1 181 ? 6.672 7.636 8.376 1.00 92.06 181 TRP A N 1
ATOM 1384 C CA . TRP A 1 181 ? 7.738 7.233 7.456 1.00 92.06 181 TRP A CA 1
ATOM 1385 C C . TRP A 1 181 ? 9.106 7.790 7.879 1.00 92.06 181 TRP A C 1
ATOM 1387 O O . TRP A 1 181 ? 10.120 7.107 7.713 1.00 92.06 181 TRP A O 1
ATOM 1397 N N . THR A 1 182 ? 9.157 8.987 8.470 1.00 89.12 182 THR A N 1
ATOM 1398 C CA . THR A 1 182 ? 10.403 9.612 8.949 1.00 89.12 182 THR A CA 1
ATOM 1399 C C . THR A 1 182 ? 10.960 8.880 10.169 1.00 89.12 182 THR A C 1
ATOM 1401 O O . THR A 1 182 ? 12.140 8.522 10.194 1.00 89.12 182 THR A O 1
ATOM 1404 N N . ALA A 1 183 ? 10.109 8.553 11.145 1.00 89.44 183 ALA A N 1
ATOM 1405 C CA . ALA A 1 183 ? 10.465 7.731 12.297 1.00 89.44 183 ALA A CA 1
ATOM 1406 C C . ALA A 1 183 ? 10.999 6.358 11.857 1.00 89.44 183 ALA A C 1
ATOM 1408 O O . ALA A 1 183 ? 12.039 5.910 12.348 1.00 89.44 183 ALA A O 1
ATOM 1409 N N . LEU A 1 184 ? 10.357 5.719 10.871 1.00 88.81 184 LEU A N 1
ATOM 1410 C CA . LEU A 1 184 ? 10.817 4.451 10.302 1.00 88.81 184 LEU A CA 1
ATOM 1411 C C . LEU A 1 184 ? 12.226 4.555 9.691 1.00 88.81 184 LEU A C 1
ATOM 1413 O O . LEU A 1 184 ? 13.058 3.676 9.930 1.00 88.81 184 LEU A O 1
ATOM 1417 N N . VAL A 1 185 ? 12.513 5.609 8.918 1.00 87.56 185 VAL A N 1
ATOM 1418 C CA . VAL A 1 185 ? 13.846 5.837 8.325 1.00 87.56 185 VAL A CA 1
ATOM 1419 C C . VAL A 1 185 ? 14.899 6.095 9.405 1.00 87.56 185 VAL A C 1
ATOM 1421 O O . VAL A 1 185 ? 16.002 5.546 9.319 1.00 87.56 185 VAL A O 1
ATOM 1424 N N . ASN A 1 186 ? 14.557 6.848 10.450 1.00 82.31 186 ASN A N 1
ATOM 1425 C CA . ASN A 1 186 ? 15.449 7.120 11.577 1.00 82.31 186 ASN A CA 1
ATOM 1426 C C . ASN A 1 186 ? 15.777 5.832 12.352 1.00 82.31 186 ASN A C 1
ATOM 1428 O O . ASN A 1 186 ? 16.953 5.490 12.496 1.00 82.31 186 ASN A O 1
ATOM 1432 N N . HIS A 1 187 ? 14.772 5.039 12.743 1.00 79.44 187 HIS A N 1
ATOM 1433 C CA . HIS A 1 187 ? 14.984 3.732 13.380 1.00 79.44 187 HIS A CA 1
ATOM 1434 C C . HIS A 1 187 ? 15.807 2.778 12.501 1.00 79.44 187 HIS A C 1
ATOM 1436 O O . HIS A 1 187 ? 16.741 2.140 12.991 1.00 79.44 187 HIS A O 1
ATOM 1442 N N . ALA A 1 188 ? 15.520 2.722 11.196 1.00 75.94 188 ALA A N 1
ATOM 1443 C CA . ALA A 1 188 ? 16.272 1.909 10.244 1.00 75.94 188 ALA A CA 1
ATOM 1444 C C . ALA A 1 188 ? 17.713 2.402 10.016 1.00 75.94 188 ALA A C 1
ATOM 1446 O O . ALA A 1 188 ? 18.524 1.652 9.465 1.00 75.94 188 ALA A O 1
ATOM 1447 N N . SER A 1 189 ? 18.040 3.639 10.392 1.00 69.25 189 SER A N 1
ATOM 1448 C CA . SER A 1 189 ? 19.392 4.201 10.315 1.00 69.25 189 SER A CA 1
ATOM 1449 C C . SER A 1 189 ? 20.172 3.897 11.594 1.00 69.25 189 SER A C 1
ATOM 1451 O O . SER A 1 189 ? 21.239 3.286 11.518 1.00 69.25 189 SER A O 1
ATOM 1453 N N . SER A 1 190 ? 19.591 4.182 12.764 1.00 62.78 190 SER A N 1
ATOM 1454 C CA . SER A 1 190 ? 20.174 3.848 14.072 1.00 62.78 190 SER A CA 1
ATOM 1455 C C . SER A 1 190 ? 20.482 2.354 14.205 1.00 62.78 190 SER A C 1
ATOM 1457 O O . SER A 1 190 ? 21.567 1.982 14.649 1.00 62.78 190 SER A O 1
ATOM 1459 N N . SER A 1 191 ? 19.593 1.479 13.718 1.00 57.38 191 SER A N 1
ATOM 1460 C CA . SER A 1 191 ? 19.794 0.024 13.754 1.00 57.38 191 SER A CA 1
ATOM 1461 C C . SER A 1 191 ? 20.949 -0.488 12.878 1.00 57.38 191 SER A C 1
ATOM 1463 O O . SER A 1 191 ? 21.304 -1.658 12.985 1.00 57.38 191 SER A O 1
ATOM 1465 N N . LYS A 1 192 ? 21.530 0.341 11.995 1.00 48.72 192 LYS A N 1
ATOM 1466 C CA . LYS A 1 192 ? 22.728 -0.004 11.201 1.00 48.72 192 LYS A CA 1
ATOM 1467 C C . LYS A 1 192 ? 24.021 0.629 11.723 1.00 48.72 192 LYS A C 1
ATOM 1469 O O . LYS A 1 192 ? 25.087 0.240 11.263 1.00 48.72 192 LYS A O 1
ATOM 1474 N N . GLY A 1 193 ? 23.945 1.571 12.667 1.00 41.88 193 GLY A N 1
ATOM 1475 C CA . GLY A 1 193 ? 25.128 2.174 13.295 1.00 41.88 193 GLY A CA 1
ATOM 1476 C C . GLY A 1 193 ? 25.791 1.283 14.354 1.00 41.88 193 GLY A C 1
ATOM 1477 O O . GLY A 1 193 ? 26.973 1.447 14.646 1.00 41.88 193 GLY A O 1
ATOM 1478 N N . GLY A 1 194 ? 25.055 0.315 14.911 1.00 37.03 194 GLY A N 1
ATOM 1479 C CA . GLY A 1 194 ? 25.484 -0.536 16.029 1.00 37.03 194 GLY A CA 1
ATOM 1480 C C . GLY A 1 194 ? 26.511 -1.627 15.695 1.00 37.03 194 GLY A C 1
ATOM 1481 O O . GLY A 1 194 ? 26.329 -2.757 16.136 1.00 37.03 194 GLY A O 1
ATOM 1482 N N . ALA A 1 195 ? 27.551 -1.328 14.904 1.00 41.41 195 ALA A N 1
ATOM 1483 C CA . ALA A 1 195 ? 28.541 -2.326 14.477 1.00 41.41 195 ALA A CA 1
ATOM 1484 C C . ALA A 1 195 ? 30.017 -1.867 14.371 1.00 41.41 195 ALA A C 1
ATOM 1486 O O . ALA A 1 195 ? 30.857 -2.723 14.116 1.00 41.41 195 ALA A O 1
ATOM 1487 N N . THR A 1 196 ? 30.384 -0.595 14.611 1.00 41.19 196 THR A N 1
ATOM 1488 C CA . THR A 1 196 ? 31.809 -0.181 14.756 1.00 41.19 196 THR A CA 1
ATOM 1489 C C . THR A 1 196 ? 32.007 1.097 15.592 1.00 41.19 196 THR A C 1
ATOM 1491 O O . THR A 1 196 ? 31.964 2.196 15.046 1.00 41.19 196 THR A O 1
ATOM 1494 N N . ALA A 1 197 ? 32.294 0.946 16.891 1.00 36.59 197 ALA A N 1
ATOM 1495 C CA . ALA A 1 197 ? 33.012 1.911 17.750 1.00 36.59 197 ALA A CA 1
ATOM 1496 C C . ALA A 1 197 ? 33.358 1.206 19.086 1.00 36.59 197 ALA A C 1
ATOM 1498 O O . ALA A 1 197 ? 32.518 1.095 19.971 1.00 36.59 197 ALA A O 1
ATOM 1499 N N . ALA A 1 198 ? 34.467 0.469 19.169 1.00 34.62 198 ALA A N 1
ATOM 1500 C CA . ALA A 1 198 ? 35.796 0.986 19.525 1.00 34.62 198 ALA A CA 1
ATOM 1501 C C . ALA A 1 198 ? 35.916 1.381 21.016 1.00 34.62 198 ALA A C 1
ATOM 1503 O O . ALA A 1 198 ? 35.599 2.497 21.419 1.00 34.62 198 ALA A O 1
ATOM 1504 N N .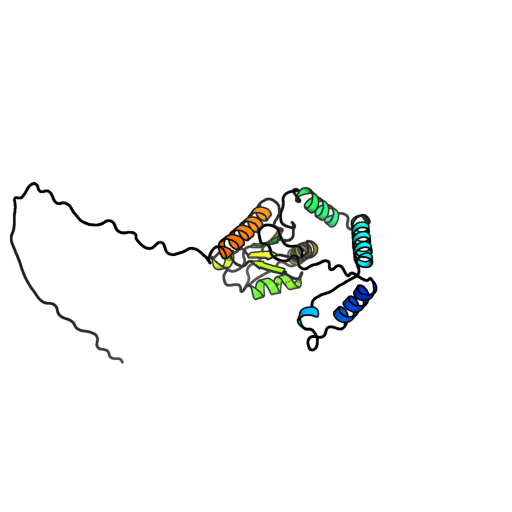 THR A 1 199 ? 36.412 0.441 21.826 1.00 34.97 199 THR A N 1
ATOM 1505 C CA . THR A 1 199 ? 36.694 0.601 23.260 1.00 34.97 199 THR A CA 1
ATOM 1506 C C . THR A 1 199 ? 37.706 1.718 23.529 1.00 34.97 199 THR A C 1
ATOM 1508 O O . THR A 1 199 ? 38.865 1.611 23.132 1.00 34.97 199 THR A O 1
ATOM 1511 N N . VAL A 1 200 ? 37.312 2.747 24.283 1.00 33.31 200 VAL A N 1
ATOM 1512 C CA . VAL A 1 200 ? 38.239 3.776 24.786 1.00 33.31 200 VAL A CA 1
ATOM 1513 C C . VAL A 1 200 ? 38.867 3.291 26.094 1.00 33.31 200 VAL A C 1
ATOM 1515 O O . VAL A 1 200 ? 38.311 3.477 27.176 1.00 33.31 200 VAL A O 1
ATOM 1518 N N . HIS A 1 201 ? 40.028 2.639 26.002 1.00 32.38 201 HIS A N 1
ATOM 1519 C CA . HIS A 1 201 ? 40.763 2.183 27.182 1.00 32.38 201 HIS A CA 1
ATOM 1520 C C . HIS A 1 201 ? 41.666 3.290 27.756 1.00 32.38 201 HIS A C 1
ATOM 1522 O O . HIS A 1 201 ? 42.597 3.755 27.105 1.00 32.38 201 HIS A O 1
ATOM 1528 N N . VAL A 1 202 ? 41.369 3.667 29.003 1.00 34.62 202 VAL A N 1
ATOM 1529 C CA . VAL A 1 202 ? 42.187 4.383 30.006 1.00 34.62 202 VAL A CA 1
ATOM 1530 C C . VAL A 1 202 ? 43.635 4.735 29.608 1.00 34.62 202 VAL A C 1
ATOM 1532 O O . VAL A 1 202 ? 44.498 3.861 29.532 1.00 34.62 202 VAL A O 1
ATOM 1535 N N . SER A 1 203 ? 43.940 6.038 29.545 1.00 32.44 203 SER A N 1
ATOM 1536 C CA . SER A 1 203 ? 45.312 6.563 29.665 1.00 32.44 203 SER A CA 1
ATOM 1537 C C . SER A 1 203 ? 45.599 6.990 31.110 1.00 32.44 203 SER A C 1
ATOM 1539 O O . SER A 1 203 ? 44.795 7.688 31.725 1.00 32.44 203 SER A O 1
ATOM 1541 N N . LYS A 1 204 ? 46.744 6.571 31.663 1.00 37.00 204 LYS A N 1
ATOM 1542 C CA . LYS A 1 204 ? 47.189 6.923 33.027 1.00 37.00 204 LYS A CA 1
ATOM 1543 C C . LYS A 1 204 ? 47.804 8.333 33.095 1.00 37.00 204 LYS A C 1
ATOM 1545 O O . LYS A 1 204 ? 48.619 8.651 32.232 1.00 37.00 204 LYS A O 1
ATOM 1550 N N . PRO A 1 205 ? 47.611 9.077 34.197 1.00 33.44 205 PRO A N 1
ATOM 1551 C CA . PRO A 1 205 ? 48.646 9.920 34.798 1.00 33.44 205 PRO A CA 1
ATOM 1552 C C . PRO A 1 205 ? 49.437 9.142 35.876 1.00 33.44 205 PRO A C 1
ATOM 1554 O O . PRO A 1 205 ? 48.994 8.091 36.345 1.00 33.44 205 PRO A O 1
ATOM 1557 N N . ALA A 1 206 ? 50.612 9.635 36.286 1.00 32.28 206 ALA A N 1
ATOM 1558 C CA . ALA A 1 206 ? 51.497 8.945 37.235 1.00 32.28 206 ALA A CA 1
ATOM 1559 C C . ALA A 1 206 ? 52.065 9.863 38.336 1.00 32.28 206 ALA A C 1
ATOM 1561 O O . ALA A 1 206 ? 52.372 11.019 38.081 1.00 32.28 206 ALA A O 1
ATOM 1562 N N . LYS A 1 207 ? 52.248 9.280 39.534 1.00 32.56 207 LYS A N 1
ATOM 1563 C CA . LYS A 1 207 ? 53.041 9.742 40.698 1.00 32.56 207 LYS A CA 1
ATOM 1564 C C . LYS A 1 207 ? 52.948 11.223 41.133 1.00 32.56 207 LYS A C 1
ATOM 1566 O O . LYS A 1 207 ? 53.735 12.062 40.724 1.00 32.56 207 LYS A O 1
ATOM 1571 N N . ALA A 1 208 ? 52.085 11.437 42.126 1.00 36.50 208 ALA A N 1
ATOM 1572 C CA . ALA A 1 208 ? 52.430 11.904 43.480 1.00 36.50 208 ALA A CA 1
ATOM 1573 C C . ALA A 1 208 ? 53.539 12.966 43.691 1.00 36.50 208 ALA A C 1
ATOM 1575 O O . ALA A 1 208 ? 54.725 12.689 43.520 1.00 36.50 208 ALA A O 1
ATOM 1576 N N . VAL A 1 209 ? 53.135 14.076 44.319 1.00 33.12 209 VAL A N 1
ATOM 1577 C CA . VAL A 1 209 ? 53.927 14.850 45.295 1.00 33.12 209 VAL A CA 1
ATOM 1578 C C . VAL A 1 209 ? 53.047 15.042 46.541 1.00 33.12 209 VAL A C 1
ATOM 1580 O O . VAL A 1 209 ? 51.830 15.167 46.415 1.00 33.12 209 VAL A O 1
ATOM 1583 N N . ILE A 1 210 ? 53.645 15.015 47.734 1.00 35.53 210 ILE A N 1
ATOM 1584 C CA . ILE A 1 210 ? 52.983 15.236 49.033 1.00 35.53 210 ILE A CA 1
ATOM 1585 C C . ILE A 1 210 ? 53.337 16.645 49.511 1.00 35.53 210 ILE A C 1
ATOM 1587 O O . ILE A 1 210 ? 54.493 17.028 49.366 1.00 35.53 210 ILE A O 1
ATOM 1591 N N . HIS A 1 211 ? 52.412 17.364 50.154 1.00 33.56 211 HIS A N 1
ATOM 1592 C CA . HIS A 1 211 ? 52.787 18.292 51.227 1.00 33.56 211 HIS A CA 1
ATOM 1593 C C . HIS A 1 211 ? 51.703 18.391 52.311 1.00 33.56 211 HIS A C 1
ATOM 1595 O O . HIS A 1 211 ? 50.513 18.244 52.045 1.00 33.56 211 HIS A O 1
ATOM 1601 N N . ASP A 1 212 ? 52.179 18.575 53.538 1.00 28.84 212 ASP A N 1
ATOM 1602 C CA . ASP A 1 212 ? 51.467 18.504 54.818 1.00 28.84 212 ASP A CA 1
ATOM 1603 C C . ASP A 1 212 ? 50.768 19.830 55.183 1.00 28.84 212 ASP A C 1
ATOM 1605 O O . ASP A 1 212 ? 51.302 20.888 54.841 1.00 28.84 212 ASP A O 1
ATOM 1609 N N . THR A 1 213 ? 49.636 19.803 55.910 1.00 35.19 213 THR A N 1
ATOM 1610 C CA . THR A 1 213 ? 49.490 20.547 57.191 1.00 35.19 213 THR A CA 1
ATOM 1611 C C . THR A 1 213 ? 48.175 20.312 57.961 1.00 35.19 213 THR A C 1
ATOM 1613 O O . THR A 1 213 ? 47.078 20.376 57.415 1.00 35.19 213 THR A O 1
ATOM 1616 N N . HIS A 1 214 ? 48.346 20.225 59.287 1.00 30.77 214 HIS A N 1
ATOM 1617 C CA . HIS A 1 214 ? 47.390 20.417 60.396 1.00 30.77 214 HIS A CA 1
ATOM 1618 C C . HIS A 1 214 ? 46.514 19.245 60.898 1.00 30.77 214 HIS A C 1
ATOM 1620 O O . HIS A 1 214 ? 46.138 18.331 60.171 1.00 30.77 214 HIS A O 1
ATOM 1626 N N . VAL A 1 215 ? 46.292 19.251 62.225 1.00 34.31 215 VAL A N 1
ATOM 1627 C CA . VAL A 1 215 ? 46.184 18.049 63.079 1.00 34.31 215 VAL A CA 1
ATOM 1628 C C . VAL A 1 215 ? 45.304 18.285 64.331 1.00 34.31 215 VAL A C 1
ATOM 1630 O O . VAL A 1 215 ? 45.554 19.262 65.030 1.00 34.31 215 VAL A O 1
ATOM 1633 N N . HIS A 1 216 ? 44.391 17.337 64.644 1.00 35.12 216 HIS A N 1
ATOM 1634 C CA . HIS A 1 216 ? 43.679 17.092 65.937 1.00 35.12 216 HIS A CA 1
ATOM 1635 C C . HIS A 1 216 ? 42.954 18.298 66.615 1.00 35.12 216 HIS A C 1
ATOM 1637 O O . HIS A 1 216 ? 42.940 19.391 66.063 1.00 35.12 216 HIS A O 1
ATOM 1643 N N . PHE A 1 217 ? 42.226 18.215 67.747 1.00 35.75 217 PHE A N 1
ATOM 1644 C CA . PHE A 1 217 ? 41.856 17.172 68.747 1.00 35.75 217 PHE A CA 1
ATOM 1645 C C . PHE A 1 217 ? 40.325 17.273 69.025 1.00 35.75 217 PHE A C 1
ATOM 1647 O O . PHE A 1 217 ? 39.763 18.338 68.782 1.00 35.75 217 PHE A O 1
ATOM 1654 N N . ASN A 1 218 ? 39.572 16.298 69.561 1.00 34.41 218 ASN A N 1
ATOM 1655 C CA . ASN A 1 218 ? 39.812 14.893 69.967 1.00 34.41 218 ASN A CA 1
ATOM 1656 C C . ASN A 1 218 ? 38.579 14.040 69.488 1.00 34.41 218 ASN A C 1
ATOM 1658 O O . ASN A 1 218 ? 38.059 14.386 68.430 1.00 34.41 218 ASN A O 1
ATOM 1662 N N . ASP A 1 219 ? 38.002 12.975 70.078 1.00 33.53 219 ASP A N 1
ATOM 1663 C CA . ASP A 1 219 ? 38.186 12.177 71.315 1.00 33.53 219 ASP A CA 1
ATOM 1664 C C . ASP A 1 219 ? 37.610 10.739 71.133 1.00 33.53 219 ASP A C 1
ATOM 1666 O O . ASP A 1 219 ? 37.060 10.427 70.076 1.00 33.53 219 ASP A O 1
ATOM 1670 N N . ASP A 1 220 ? 37.701 9.890 72.166 1.00 34.91 220 ASP A N 1
ATOM 1671 C CA . ASP A 1 220 ? 37.142 8.515 72.269 1.00 34.91 220 ASP A CA 1
ATOM 1672 C C . ASP A 1 220 ? 36.464 8.372 73.681 1.00 34.91 220 ASP A C 1
ATOM 1674 O O . ASP A 1 220 ? 36.140 9.404 74.274 1.00 34.91 220 ASP A O 1
ATOM 1678 N N . PRO A 1 221 ? 36.255 7.206 74.344 1.00 54.06 221 PRO A N 1
ATOM 1679 C CA . PRO A 1 221 ? 36.029 5.833 73.882 1.00 54.06 221 PRO A CA 1
ATOM 1680 C C . PRO A 1 221 ? 34.783 5.133 74.482 1.00 54.06 221 PRO A C 1
ATOM 1682 O O . PRO A 1 221 ? 34.459 5.292 75.660 1.00 54.06 221 PRO A O 1
ATOM 1685 N N . THR A 1 222 ? 34.184 4.177 73.753 1.00 37.88 222 THR A N 1
ATOM 1686 C CA . THR A 1 222 ? 33.851 2.847 74.336 1.00 37.88 222 THR A CA 1
ATOM 1687 C C . THR A 1 222 ? 33.542 1.763 73.290 1.00 37.88 222 THR A C 1
ATOM 1689 O O . THR A 1 222 ? 32.841 1.979 72.308 1.00 37.88 222 THR A O 1
ATOM 1692 N N . THR A 1 223 ? 34.039 0.549 73.539 1.00 44.22 223 THR A N 1
ATOM 1693 C CA . THR A 1 223 ? 33.878 -0.690 72.744 1.00 44.22 223 THR A CA 1
ATOM 1694 C C . THR A 1 223 ? 33.907 -1.903 73.703 1.00 44.22 223 THR A C 1
ATOM 1696 O O . THR A 1 223 ? 34.230 -1.713 74.876 1.00 44.22 223 THR A O 1
ATOM 1699 N N . PRO A 1 224 ? 33.749 -3.174 73.263 1.00 51.78 224 PRO A N 1
ATOM 1700 C CA . PRO A 1 224 ? 32.817 -3.788 72.296 1.00 51.78 224 PRO A CA 1
ATOM 1701 C C . PRO A 1 224 ? 32.085 -4.983 73.004 1.00 51.78 224 PRO A C 1
ATOM 1703 O O . PRO A 1 224 ? 31.550 -4.748 74.082 1.00 51.78 224 PRO A O 1
ATOM 1706 N N . PRO A 1 225 ? 32.145 -6.280 72.594 1.00 56.00 225 PRO A N 1
ATOM 1707 C CA . PRO A 1 225 ? 31.843 -6.968 71.315 1.00 56.00 225 PRO A CA 1
ATOM 1708 C C . PRO A 1 225 ? 30.749 -8.081 71.434 1.00 56.00 225 PRO A C 1
ATOM 1710 O O . PRO A 1 225 ? 30.460 -8.527 72.536 1.00 56.00 225 PRO A O 1
ATOM 1713 N N . HIS A 1 226 ? 30.248 -8.657 70.313 1.00 37.72 226 HIS A N 1
ATOM 1714 C CA . HIS A 1 226 ? 30.532 -10.063 69.881 1.00 37.72 226 HIS A CA 1
ATOM 1715 C C . HIS A 1 226 ? 29.562 -10.755 68.872 1.00 37.72 226 HIS A C 1
ATOM 1717 O O . HIS A 1 226 ? 28.363 -10.528 68.840 1.00 37.72 226 HIS A O 1
ATOM 1723 N N . LYS A 1 227 ? 30.145 -11.731 68.141 1.00 41.72 227 LYS A N 1
ATOM 1724 C CA . LYS A 1 227 ? 29.589 -13.021 67.639 1.00 41.72 227 LYS A CA 1
ATOM 1725 C C . LYS A 1 227 ? 28.359 -13.061 66.699 1.00 41.72 227 LYS A C 1
ATOM 1727 O O . LYS A 1 227 ? 27.279 -13.507 67.058 1.00 41.72 227 LYS A O 1
ATOM 1732 N N . ARG A 1 228 ? 28.645 -12.882 65.403 1.00 40.59 228 ARG A N 1
ATOM 1733 C CA . ARG A 1 228 ? 28.674 -13.969 64.383 1.00 40.59 228 ARG A CA 1
ATOM 1734 C C . ARG A 1 228 ? 28.016 -15.317 64.774 1.00 40.59 228 ARG A C 1
ATOM 1736 O O . ARG A 1 228 ? 28.634 -16.074 65.519 1.00 40.59 228 ARG A O 1
ATOM 1743 N N . GLN A 1 229 ? 26.950 -15.723 64.071 1.00 42.06 229 GLN A N 1
ATOM 1744 C CA . GLN A 1 229 ? 26.649 -17.143 63.803 1.00 42.06 229 GLN A CA 1
ATOM 1745 C C . GLN A 1 229 ? 25.959 -17.334 62.433 1.00 42.06 229 GLN A C 1
ATOM 1747 O O . GLN A 1 229 ? 25.241 -16.456 61.967 1.00 42.06 229 GLN A O 1
ATOM 1752 N N . LYS A 1 230 ? 26.220 -18.471 61.769 1.00 45.53 230 LYS A N 1
ATOM 1753 C CA . LYS A 1 230 ? 25.503 -18.950 60.570 1.00 45.53 230 LYS A CA 1
ATOM 1754 C C . LYS A 1 230 ? 24.515 -20.040 60.985 1.00 45.53 230 LYS A C 1
ATOM 1756 O O . LYS A 1 230 ? 24.916 -20.888 61.777 1.00 45.53 230 LYS A O 1
ATOM 1761 N N . GLN A 1 231 ? 23.377 -20.154 60.301 1.00 39.22 231 GLN A N 1
ATOM 1762 C CA . GLN A 1 231 ? 22.846 -21.462 59.887 1.00 39.22 231 GLN A CA 1
ATOM 1763 C C . GLN A 1 231 ? 21.878 -21.324 58.699 1.00 39.22 231 GLN A C 1
ATOM 1765 O O . GLN A 1 231 ? 21.414 -20.226 58.404 1.00 39.22 231 GLN A O 1
ATOM 1770 N N . ASN A 1 232 ? 21.678 -22.426 57.972 1.00 40.31 232 ASN A N 1
ATOM 1771 C CA . ASN A 1 232 ? 20.795 -22.550 56.800 1.00 40.31 232 ASN A CA 1
ATOM 1772 C C . ASN A 1 232 ? 19.681 -23.589 57.135 1.00 40.31 232 ASN A C 1
ATOM 1774 O O . ASN A 1 232 ? 19.604 -23.973 58.302 1.00 40.31 232 ASN A O 1
ATOM 1778 N N . PRO A 1 233 ? 18.772 -23.996 56.225 1.00 57.66 233 PRO A N 1
ATOM 1779 C CA . PRO A 1 233 ? 17.392 -24.286 56.608 1.00 57.66 233 PRO A CA 1
ATOM 1780 C C . PRO A 1 233 ? 17.124 -25.765 56.892 1.00 57.66 233 PRO A C 1
ATOM 1782 O O . PRO A 1 233 ? 17.866 -26.638 56.443 1.00 57.66 233 PRO A O 1
ATOM 1785 N N . GLU A 1 234 ? 15.976 -26.036 57.516 1.00 43.41 234 GLU A N 1
ATOM 1786 C CA . GLU A 1 234 ? 15.409 -27.382 57.590 1.00 43.41 234 GLU A CA 1
ATOM 1787 C C . GLU A 1 234 ? 13.908 -27.380 57.258 1.00 43.41 234 GLU A C 1
ATOM 1789 O O . GLU A 1 234 ? 13.127 -26.566 57.751 1.00 43.41 234 GLU A O 1
ATOM 1794 N N . THR A 1 235 ? 13.526 -28.296 56.374 1.00 48.88 235 THR A N 1
ATOM 1795 C CA . THR A 1 235 ? 12.155 -28.731 56.064 1.00 48.88 235 THR A CA 1
ATOM 1796 C C . THR A 1 235 ? 11.805 -29.913 56.992 1.00 48.88 235 THR A C 1
ATOM 1798 O O . THR A 1 235 ? 12.735 -30.600 57.410 1.00 48.88 235 THR A O 1
ATOM 1801 N N . PRO A 1 236 ? 10.522 -30.254 57.278 1.00 56.41 236 PRO A N 1
ATOM 1802 C CA . PRO A 1 236 ? 9.733 -30.934 56.245 1.00 56.41 236 PRO A CA 1
ATOM 1803 C C . PRO A 1 236 ? 8.193 -30.808 56.284 1.00 56.41 236 PRO A C 1
ATOM 1805 O O . PRO A 1 236 ? 7.561 -30.297 57.201 1.00 56.41 236 PRO A O 1
ATOM 1808 N N . LYS A 1 237 ? 7.638 -31.364 55.203 1.00 44.00 237 LYS A N 1
ATOM 1809 C CA . LYS A 1 237 ? 6.251 -31.734 54.889 1.00 44.00 237 LYS A CA 1
ATOM 1810 C C . LYS A 1 237 ? 5.374 -32.206 56.064 1.00 44.00 237 LYS A C 1
ATOM 1812 O O . LYS A 1 237 ? 5.816 -32.979 56.914 1.00 44.00 237 LYS A O 1
ATOM 1817 N N . ARG A 1 238 ? 4.069 -31.971 55.906 1.00 52.12 238 ARG A N 1
ATOM 1818 C CA . ARG A 1 238 ? 3.114 -33.085 55.765 1.00 52.12 238 ARG A CA 1
ATOM 1819 C C . ARG A 1 238 ? 2.592 -33.115 54.330 1.00 52.12 238 ARG A C 1
ATOM 1821 O O . ARG A 1 238 ? 2.706 -32.058 53.673 1.00 52.12 238 ARG A O 1
#